Protein AF-0000000079460101 (afdb_homodimer)

Structure (mmCIF, N/CA/C/O backbone):
data_AF-0000000079460101-model_v1
#
loop_
_entity.id
_entity.type
_entity.pdbx_description
1 polymer 'Uncharacterized protein'
#
loop_
_atom_site.group_PDB
_atom_site.id
_atom_site.type_symbol
_atom_site.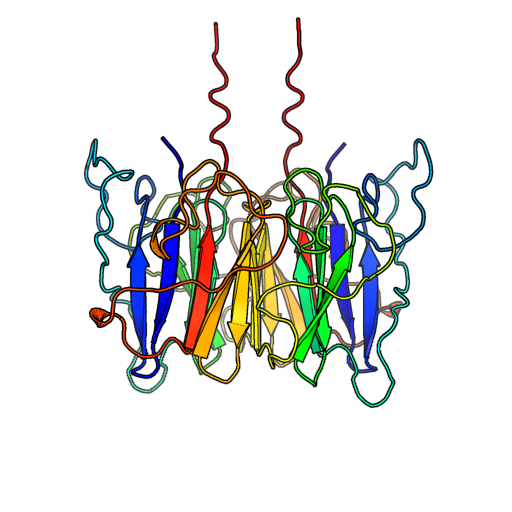label_atom_id
_atom_site.label_alt_id
_atom_site.label_comp_id
_atom_site.label_asym_id
_atom_site.label_entity_id
_atom_site.label_seq_id
_atom_site.pdbx_PDB_ins_code
_atom_site.Cartn_x
_atom_site.Cartn_y
_atom_site.Cartn_z
_atom_site.occupancy
_atom_site.B_iso_or_equiv
_atom_site.auth_seq_id
_atom_site.auth_comp_id
_atom_site.auth_asym_id
_atom_site.auth_atom_id
_atom_site.pdbx_PDB_model_num
ATOM 1 N N . ALA A 1 1 ? -8.805 -1.866 -21.109 1 44.22 1 ALA A N 1
ATOM 2 C CA . ALA A 1 1 ? -9.102 -2.84 -20.062 1 44.22 1 ALA A CA 1
ATOM 3 C C . ALA A 1 1 ? -8.359 -2.512 -18.781 1 44.22 1 ALA A C 1
ATOM 5 O O . ALA A 1 1 ? -7.234 -2 -18.828 1 44.22 1 ALA A O 1
ATOM 6 N N . GLY A 1 2 ? -9.062 -2.451 -17.594 1 56.25 2 GLY A N 1
ATOM 7 C CA . GLY A 1 2 ? -8.445 -2.113 -16.328 1 56.25 2 GLY A CA 1
ATOM 8 C C . GLY A 1 2 ? -7.375 -3.1 -15.898 1 56.25 2 GLY A C 1
ATOM 9 O O . GLY A 1 2 ? -7.332 -4.227 -16.391 1 56.25 2 GLY A O 1
ATOM 10 N N . ARG A 1 3 ? -6.277 -2.725 -15.398 1 74.25 3 ARG A N 1
ATOM 11 C CA . ARG A 1 3 ? -5.152 -3.539 -14.953 1 74.25 3 ARG A CA 1
ATOM 12 C C . ARG A 1 3 ? -5.289 -3.902 -13.477 1 74.25 3 ARG A C 1
ATOM 14 O O . ARG A 1 3 ? -4.305 -4.262 -12.828 1 74.25 3 ARG A O 1
ATOM 21 N N . ALA A 1 4 ? -6.539 -3.973 -13.07 1 79.5 4 ALA A N 1
ATOM 22 C CA . ALA A 1 4 ? -6.758 -4.18 -11.641 1 79.5 4 ALA A CA 1
ATOM 23 C C . ALA A 1 4 ? -6.52 -5.637 -11.258 1 79.5 4 ALA A C 1
ATOM 25 O O . ALA A 1 4 ? -6.906 -6.551 -11.984 1 79.5 4 ALA A O 1
ATOM 26 N N . HIS A 1 5 ? -5.828 -5.922 -10.133 1 86.38 5 HIS A N 1
ATOM 27 C CA . HIS A 1 5 ? -5.66 -7.242 -9.531 1 86.38 5 HIS A CA 1
ATOM 28 C C . HIS A 1 5 ? -5.742 -7.172 -8.008 1 86.38 5 HIS A C 1
ATOM 30 O O . HIS A 1 5 ? -5.492 -6.117 -7.418 1 86.38 5 HIS A O 1
ATOM 36 N N . THR A 1 6 ? -6.152 -8.234 -7.402 1 87.5 6 THR A N 1
ATOM 37 C CA . THR A 1 6 ? -6.355 -8.297 -5.961 1 87.5 6 THR A CA 1
ATOM 38 C C . THR A 1 6 ? -5.715 -9.547 -5.375 1 87.5 6 THR A C 1
ATOM 40 O O . THR A 1 6 ? -5.781 -10.625 -5.973 1 87.5 6 THR A O 1
ATOM 43 N N . LEU A 1 7 ? -5.094 -9.398 -4.273 1 91.19 7 LEU A N 1
ATOM 44 C CA . LEU A 1 7 ? -4.582 -10.516 -3.484 1 91.19 7 LEU A CA 1
ATOM 45 C C . LEU A 1 7 ? -5.371 -10.672 -2.191 1 91.19 7 LEU A C 1
ATOM 47 O O . LEU A 1 7 ? -5.711 -9.688 -1.538 1 91.19 7 LEU A O 1
ATOM 51 N N . ILE A 1 8 ? -5.645 -11.898 -1.849 1 90.06 8 ILE A N 1
ATOM 52 C CA . ILE A 1 8 ? -6.34 -12.219 -0.607 1 90.06 8 ILE A CA 1
ATOM 53 C C . ILE A 1 8 ? -5.574 -13.312 0.142 1 90.06 8 ILE A C 1
ATOM 55 O O . ILE A 1 8 ? -5.246 -14.352 -0.43 1 90.06 8 ILE A O 1
ATOM 59 N N . LEU A 1 9 ? -5.238 -13 1.337 1 94.06 9 LEU A N 1
ATOM 60 C CA . LEU A 1 9 ? -4.648 -13.992 2.227 1 94.06 9 LEU A CA 1
ATOM 61 C C . LEU A 1 9 ? -5.672 -14.492 3.238 1 94.06 9 LEU A C 1
ATOM 63 O O . LEU A 1 9 ? -6.332 -13.695 3.91 1 94.06 9 LEU A O 1
ATOM 67 N N . THR A 1 10 ? -5.762 -15.773 3.309 1 91.19 10 THR A N 1
ATOM 68 C CA . THR A 1 10 ? -6.742 -16.344 4.219 1 91.19 10 THR A CA 1
ATOM 69 C C . THR A 1 10 ? -6.051 -16.953 5.445 1 91.19 10 THR A C 1
ATOM 71 O O . THR A 1 10 ? -4.828 -17.094 5.465 1 91.19 10 THR A O 1
ATOM 74 N N . GLU A 1 11 ? -6.844 -17.219 6.445 1 88.81 11 GLU A N 1
ATOM 75 C CA . GLU A 1 11 ? -6.375 -17.656 7.754 1 88.81 11 GLU A CA 1
ATOM 76 C C . GLU A 1 11 ? -5.582 -18.953 7.648 1 88.81 11 GLU A C 1
ATOM 78 O O . GLU A 1 11 ? -4.668 -19.203 8.438 1 88.81 11 GLU A O 1
ATOM 83 N N . ASP A 1 12 ? -5.84 -19.828 6.668 1 85.81 12 ASP A N 1
ATOM 84 C CA . ASP A 1 12 ? -5.156 -21.109 6.508 1 85.81 12 ASP A CA 1
ATOM 85 C C . ASP A 1 12 ? -3.807 -20.922 5.812 1 85.81 12 ASP A C 1
ATOM 87 O O . ASP A 1 12 ? -3.105 -21.906 5.547 1 85.81 12 ASP A O 1
ATOM 91 N N . GLY A 1 13 ? -3.498 -19.688 5.504 1 87.06 13 GLY A N 1
ATOM 92 C CA . GLY A 1 13 ? -2.199 -19.391 4.926 1 87.06 13 GLY A CA 1
ATOM 93 C C . GLY A 1 13 ? -2.199 -19.438 3.408 1 87.06 13 GLY A C 1
ATOM 94 O O . GLY A 1 13 ? -1.14 -19.406 2.781 1 87.06 13 GLY A O 1
ATOM 95 N N . ILE A 1 14 ? -3.385 -19.5 2.859 1 90 14 ILE A N 1
ATOM 96 C CA . ILE A 1 14 ? -3.527 -19.578 1.41 1 90 14 ILE A CA 1
ATOM 97 C C . ILE A 1 14 ? -3.641 -18.172 0.822 1 90 14 ILE A C 1
ATOM 99 O O . ILE A 1 14 ? -4.34 -17.312 1.371 1 90 14 ILE A O 1
ATOM 103 N N . VAL A 1 15 ? -2.908 -17.984 -0.26 1 94.06 15 VAL A N 1
ATOM 104 C CA . VAL A 1 15 ? -3.002 -16.703 -0.977 1 94.06 15 VAL A CA 1
ATOM 105 C C . VAL A 1 15 ? -3.777 -16.906 -2.277 1 94.06 15 VAL A C 1
ATOM 107 O O . VAL A 1 15 ? -3.486 -17.828 -3.047 1 94.06 15 VAL A O 1
ATOM 110 N N . TRP A 1 16 ? -4.766 -16.031 -2.426 1 90.44 16 TRP A N 1
ATOM 111 C CA . TRP A 1 16 ? -5.586 -16.016 -3.635 1 90.44 16 TRP A CA 1
ATOM 112 C C . TRP A 1 16 ? -5.336 -14.75 -4.449 1 90.44 16 TRP A C 1
ATOM 114 O O . TRP A 1 16 ? -5.035 -13.695 -3.893 1 90.44 16 TRP A O 1
ATOM 124 N N . SER A 1 17 ? -5.449 -14.898 -5.746 1 89.88 17 SER A N 1
ATOM 125 C CA . SER A 1 17 ? -5.391 -13.734 -6.625 1 89.88 17 SER A CA 1
ATOM 126 C C . SER A 1 17 ? -6.617 -13.664 -7.531 1 89.88 17 SER A C 1
ATOM 128 O O . SER A 1 17 ? -7.195 -14.695 -7.883 1 89.88 17 SER A O 1
ATOM 130 N N . LEU A 1 18 ? -6.988 -12.43 -7.863 1 85.69 18 LEU A N 1
ATOM 131 C CA . LEU A 1 18 ? -8.062 -12.133 -8.805 1 85.69 18 LEU A CA 1
ATOM 132 C C . LEU A 1 18 ? -7.703 -10.945 -9.688 1 85.69 18 LEU A C 1
ATOM 134 O O . LEU A 1 18 ? -6.984 -10.039 -9.25 1 85.69 18 LEU A O 1
ATOM 138 N N . GLY A 1 19 ? -8.305 -11.047 -10.891 1 84.06 19 GLY A N 1
ATOM 13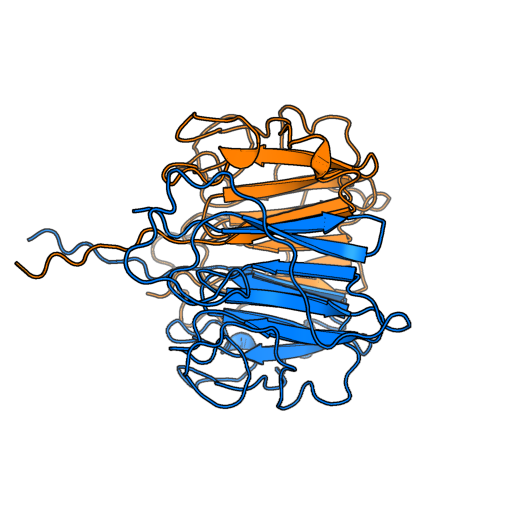9 C CA . GLY A 1 19 ? -8.18 -9.867 -11.734 1 84.06 19 GLY A CA 1
ATOM 140 C C . GLY A 1 19 ? -7.191 -10.047 -12.867 1 84.06 19 GLY A C 1
ATOM 141 O O . GLY A 1 19 ? -7.02 -11.156 -13.383 1 84.06 19 GLY A O 1
ATOM 142 N N . ASN A 1 20 ? -6.633 -8.898 -13.32 1 85.5 20 ASN A N 1
ATOM 143 C CA . ASN A 1 20 ? -5.758 -8.836 -14.484 1 85.5 20 ASN A CA 1
ATOM 144 C C . ASN A 1 20 ? -4.434 -9.547 -14.234 1 85.5 20 ASN A C 1
ATOM 146 O O . ASN A 1 20 ? -3.842 -9.406 -13.156 1 85.5 20 ASN A O 1
ATOM 150 N N . ASN A 1 21 ? -3.959 -10.305 -15.227 1 89.38 21 ASN A N 1
ATOM 151 C CA . ASN A 1 21 ? -2.697 -11.031 -15.125 1 89.38 21 ASN A CA 1
ATOM 152 C C . ASN A 1 21 ? -1.818 -10.797 -16.359 1 89.38 21 ASN A C 1
ATOM 154 O O . ASN A 1 21 ? -1.04 -11.672 -16.734 1 89.38 21 ASN A O 1
ATOM 158 N N . GLY A 1 22 ? -1.992 -9.68 -16.953 1 87.38 22 GLY A N 1
ATOM 159 C CA . GLY A 1 22 ? -1.289 -9.352 -18.172 1 87.38 22 GLY A CA 1
ATOM 160 C C . GLY A 1 22 ? 0.218 -9.305 -18.016 1 87.38 22 GLY A C 1
ATOM 161 O O . GLY A 1 22 ? 0.96 -9.43 -18.984 1 87.38 22 GLY A O 1
ATOM 162 N N . TYR A 1 23 ? 0.728 -9.188 -16.812 1 90.88 23 TYR A N 1
ATOM 163 C CA . TYR A 1 23 ? 2.16 -9.086 -16.562 1 90.88 23 TYR A CA 1
ATOM 164 C C . TYR A 1 23 ? 2.607 -10.141 -15.547 1 90.88 23 TYR A C 1
ATOM 166 O O . TYR A 1 23 ? 3.748 -10.117 -15.086 1 90.88 23 TYR A O 1
ATOM 174 N N . GLY A 1 24 ? 1.654 -11.008 -15.172 1 92.31 24 GLY A N 1
ATOM 175 C CA . GLY A 1 24 ? 1.991 -12.062 -14.227 1 92.31 24 GLY A CA 1
ATOM 176 C C . GLY A 1 24 ? 1.753 -11.656 -12.781 1 92.31 24 GLY A C 1
ATOM 177 O O . GLY A 1 24 ? 2.221 -12.328 -11.859 1 92.31 24 GLY A O 1
ATOM 178 N N . GLN A 1 25 ? 1.057 -10.594 -12.625 1 91.19 25 GLN A N 1
ATOM 179 C CA . GLN A 1 25 ? 0.866 -10.047 -11.289 1 91.19 25 GLN A CA 1
ATOM 180 C C . GLN A 1 25 ? -0.055 -10.93 -10.453 1 91.19 25 GLN A C 1
ATOM 182 O O . GLN A 1 25 ? -0.124 -10.789 -9.227 1 91.19 25 GLN A O 1
ATOM 187 N N . CYS A 1 26 ? -0.725 -11.867 -11.023 1 90.19 26 CYS A N 1
ATOM 188 C CA . CYS A 1 26 ? -1.519 -12.836 -10.273 1 90.19 26 CYS A CA 1
ATOM 189 C C . CYS A 1 26 ? -0.744 -14.133 -10.062 1 90.19 26 CYS A C 1
ATOM 191 O O . CYS A 1 26 ? -1.305 -15.125 -9.602 1 90.19 26 CYS A O 1
ATOM 193 N N . CYS A 1 27 ? 0.47 -14.141 -10.414 1 93.69 27 CYS A N 1
ATOM 194 C CA . CYS A 1 27 ? 1.391 -15.242 -10.156 1 93.69 27 CYS A CA 1
ATOM 195 C C . CYS A 1 27 ? 0.91 -16.516 -10.836 1 93.69 27 CYS A C 1
ATOM 197 O O . CYS A 1 27 ? 0.882 -17.578 -10.211 1 93.69 27 CYS A O 1
ATOM 199 N N . ARG A 1 28 ? 0.476 -16.422 -11.992 1 90.38 28 ARG A N 1
ATOM 200 C CA . ARG A 1 28 ? 0.133 -17.531 -12.883 1 90.38 28 ARG A CA 1
ATOM 201 C C . ARG A 1 28 ? 0.58 -17.25 -14.312 1 90.38 28 ARG A C 1
ATOM 203 O O . ARG A 1 28 ? 0.878 -16.109 -14.656 1 90.38 28 ARG A O 1
ATOM 210 N N . PRO A 1 29 ? 0.737 -18.297 -15.07 1 90.5 29 PRO A N 1
ATOM 211 C CA . PRO A 1 29 ? 1.181 -18.062 -16.453 1 90.5 29 PRO A CA 1
ATOM 212 C C . PRO A 1 29 ? 0.295 -17.062 -17.188 1 90.5 29 PRO A C 1
ATOM 214 O O . PRO A 1 29 ? -0.924 -17.047 -17 1 90.5 29 PRO A O 1
ATOM 217 N N . ILE A 1 30 ? 0.956 -16.297 -17.875 1 88.12 30 ILE A N 1
ATOM 218 C CA . ILE A 1 30 ? 0.253 -15.289 -18.688 1 88.12 30 ILE A CA 1
ATOM 219 C C . ILE A 1 30 ? -0.41 -15.961 -19.875 1 88.12 30 ILE A C 1
ATOM 221 O O . ILE A 1 30 ? 0.241 -16.703 -20.625 1 88.12 30 ILE A O 1
ATOM 225 N N . ILE A 1 31 ? -1.667 -15.82 -19.969 1 85.12 31 ILE A N 1
ATOM 226 C CA . ILE A 1 31 ? -2.41 -16.312 -21.109 1 85.12 31 ILE A CA 1
ATOM 227 C C . ILE A 1 31 ? -2.662 -15.18 -22.094 1 85.12 31 ILE A C 1
ATOM 229 O O . ILE A 1 31 ? -3.271 -14.164 -21.75 1 85.12 31 ILE A O 1
ATOM 233 N N . LYS A 1 32 ? -2.201 -15.32 -23.25 1 83.25 32 LYS A N 1
ATOM 234 C CA . LYS A 1 32 ? -2.334 -14.305 -24.297 1 83.25 32 LYS A CA 1
ATOM 235 C C . LYS A 1 32 ? -3.803 -13.984 -24.562 1 83.25 32 LYS A C 1
ATOM 237 O O . LYS A 1 32 ? -4.633 -14.891 -24.656 1 83.25 32 LYS A O 1
ATOM 242 N N . ASP A 1 33 ? -4.238 -12.703 -24.484 1 79.81 33 ASP A N 1
ATOM 243 C CA . ASP A 1 33 ? -5.555 -12.18 -24.828 1 79.81 33 ASP A CA 1
ATOM 244 C C . ASP A 1 33 ? -6.609 -12.617 -23.812 1 79.81 33 ASP A C 1
ATOM 246 O O . ASP A 1 33 ? -7.777 -12.789 -24.156 1 79.81 33 ASP A O 1
ATOM 250 N N . GLU A 1 34 ? -6.121 -13.016 -22.688 1 78.81 34 GLU A N 1
ATOM 251 C CA . GLU A 1 34 ? -7.074 -13.344 -21.641 1 78.81 34 GLU A CA 1
ATOM 252 C C . GLU A 1 34 ? -7.992 -12.156 -21.344 1 78.81 34 GLU A C 1
ATOM 254 O O . GLU A 1 34 ? -7.539 -11.008 -21.297 1 78.81 34 GLU A O 1
ATOM 259 N N . ASP A 1 35 ? -9.328 -12.352 -21.328 1 73 35 ASP A N 1
ATOM 260 C CA . ASP A 1 35 ? -10.281 -11.328 -20.906 1 73 35 ASP A CA 1
ATOM 261 C C . ASP A 1 35 ? -10.359 -11.242 -19.391 1 73 35 ASP A C 1
ATOM 263 O O . ASP A 1 35 ? -10.914 -12.133 -18.734 1 73 35 ASP A O 1
ATOM 267 N N . TYR A 1 36 ? -9.812 -10.234 -18.812 1 66.06 36 TYR A N 1
ATOM 268 C CA . TYR A 1 36 ? -9.719 -10.117 -17.359 1 66.06 36 TYR A CA 1
ATOM 269 C C . TYR A 1 36 ? -10.969 -9.469 -16.781 1 66.06 36 TYR A C 1
ATOM 271 O O . TYR A 1 36 ? -11.203 -9.516 -15.57 1 66.06 36 TYR A O 1
ATOM 279 N N . LEU A 1 37 ? -11.656 -8.641 -17.5 1 59.25 37 LEU A N 1
ATOM 280 C CA . LEU A 1 37 ? -12.852 -7.98 -17 1 59.25 37 LEU A CA 1
ATOM 281 C C . LEU A 1 37 ? -13.852 -9 -16.469 1 59.25 37 LEU A C 1
ATOM 283 O O . LEU A 1 37 ? -14.57 -8.742 -15.508 1 59.25 37 LEU A O 1
ATOM 287 N N . LYS A 1 38 ? -13.938 -10.109 -17.203 1 53.03 38 LYS A N 1
ATOM 288 C CA . LYS A 1 38 ? -15 -11.07 -16.906 1 53.03 38 LYS A CA 1
ATOM 289 C C . LYS A 1 38 ? -14.508 -12.133 -15.93 1 53.03 38 LYS A C 1
ATOM 291 O O . LYS A 1 38 ? -15.258 -13.039 -15.555 1 53.03 38 LYS A O 1
ATOM 296 N N . SER A 1 39 ? -13.203 -11.93 -15.5 1 52.84 39 SER A N 1
ATOM 297 C CA . SER A 1 39 ? -12.734 -13.117 -14.797 1 52.84 39 SER A CA 1
ATOM 298 C C . SER A 1 39 ? -12.812 -12.938 -13.289 1 52.84 39 SER A C 1
ATOM 300 O O . SER A 1 39 ? -12.062 -12.133 -12.719 1 52.84 39 SER A O 1
ATOM 302 N N . SER A 1 40 ? -13.953 -13.031 -12.758 1 62.16 40 SER A N 1
ATOM 303 C CA . SER A 1 40 ? -14.141 -13.195 -11.32 1 62.16 40 SER A CA 1
ATOM 304 C C . SER A 1 40 ? -13.484 -14.477 -10.82 1 62.16 40 SER A C 1
ATOM 306 O O . SER A 1 40 ? -13.773 -14.938 -9.711 1 62.16 40 SER A O 1
ATOM 308 N N . THR A 1 41 ? -12.633 -14.945 -11.711 1 76.25 41 THR A N 1
ATOM 309 C CA . THR A 1 41 ? -12.008 -16.203 -11.32 1 76.25 41 THR A CA 1
ATOM 310 C C . THR A 1 41 ? -10.922 -15.969 -10.266 1 76.25 41 THR A C 1
ATOM 312 O O . THR A 1 41 ? -10.109 -15.055 -10.406 1 76.25 41 THR A O 1
ATOM 315 N N . ILE A 1 42 ? -11.023 -16.688 -9.273 1 83.19 42 ILE A N 1
ATOM 316 C CA . ILE A 1 42 ? -10.055 -16.656 -8.188 1 83.19 42 ILE A CA 1
ATOM 317 C C . ILE A 1 42 ? -9.023 -17.766 -8.375 1 83.19 42 ILE A C 1
ATOM 319 O O . ILE A 1 42 ? -9.367 -18.891 -8.75 1 83.19 42 ILE A O 1
ATOM 323 N N . HIS A 1 43 ? -7.777 -17.453 -8.203 1 88.06 43 HIS A N 1
ATOM 324 C CA . HIS A 1 43 ? -6.691 -18.406 -8.398 1 88.06 43 HIS A CA 1
ATOM 325 C C . HIS A 1 43 ? -5.875 -18.578 -7.117 1 88.06 43 HIS A C 1
ATOM 327 O O . HIS A 1 43 ? -5.605 -17.594 -6.414 1 88.06 43 HIS A O 1
ATOM 333 N N . LEU A 1 44 ? -5.555 -19.797 -6.875 1 90.25 44 LEU A N 1
ATOM 334 C CA . LEU A 1 44 ? -4.625 -20.094 -5.789 1 90.25 44 LEU A CA 1
ATOM 335 C C . LEU A 1 44 ? -3.189 -19.797 -6.203 1 90.25 44 LEU A C 1
ATOM 337 O O . LEU A 1 44 ? -2.771 -20.141 -7.312 1 90.25 44 LEU A O 1
ATOM 341 N N . ILE A 1 45 ? -2.521 -19.125 -5.34 1 93.44 45 ILE A N 1
ATOM 342 C CA . ILE A 1 45 ? -1.116 -18.844 -5.613 1 93.44 45 ILE A CA 1
ATOM 343 C C . ILE A 1 45 ? -0.238 -19.844 -4.863 1 93.44 45 ILE A C 1
ATOM 345 O O . ILE A 1 45 ? -0.347 -19.984 -3.643 1 93.44 45 ILE A O 1
ATOM 349 N N . HIS A 1 46 ? 0.574 -20.453 -5.637 1 91.25 46 HIS A N 1
ATOM 350 C CA . HIS A 1 46 ? 1.617 -21.297 -5.07 1 91.25 46 HIS A CA 1
ATOM 351 C C . HIS A 1 46 ? 2.977 -20.609 -5.117 1 91.25 46 HIS A C 1
ATOM 353 O O . HIS A 1 46 ? 3.34 -20.016 -6.137 1 91.25 46 HIS A O 1
ATOM 359 N N . GLY A 1 47 ? 3.611 -20.547 -3.992 1 91.12 47 GLY A N 1
ATOM 360 C CA . GLY A 1 47 ? 4.949 -19.984 -3.955 1 91.12 47 GLY A CA 1
ATOM 361 C C . GLY A 1 47 ? 5.953 -20.859 -3.232 1 91.12 47 GLY A C 1
ATOM 362 O O . GLY A 1 47 ? 5.605 -21.938 -2.748 1 91.12 47 GLY A O 1
ATOM 363 N N . PRO A 1 48 ? 7.203 -20.406 -3.32 1 92.44 48 PRO A N 1
ATOM 364 C CA . PRO A 1 48 ? 8.281 -21.219 -2.756 1 92.44 48 PRO A CA 1
ATOM 365 C C . PRO A 1 48 ? 8.391 -21.094 -1.239 1 92.44 48 PRO A C 1
ATOM 367 O O . PRO A 1 48 ? 9.477 -21.266 -0.679 1 92.44 48 PRO A O 1
ATOM 370 N N . TRP A 1 49 ? 7.367 -20.672 -0.539 1 89.75 49 TRP A N 1
ATOM 371 C CA . TRP A 1 49 ? 7.422 -20.547 0.915 1 89.75 49 TRP A CA 1
ATOM 372 C C . TRP A 1 49 ? 7.012 -21.859 1.587 1 89.75 49 TRP A C 1
ATOM 374 O O . TRP A 1 49 ? 6.191 -22.609 1.053 1 89.75 49 TRP A O 1
ATOM 384 N N . ASP A 1 50 ? 7.641 -22.062 2.723 1 87.75 50 ASP A N 1
ATOM 385 C CA . ASP A 1 50 ? 7.484 -23.312 3.463 1 87.75 50 ASP A CA 1
ATOM 386 C C . ASP A 1 50 ? 6.34 -23.203 4.473 1 87.75 50 ASP A C 1
ATOM 388 O O . ASP A 1 50 ? 5.93 -22.109 4.848 1 87.75 50 ASP A O 1
ATOM 392 N N . SER A 1 51 ? 5.898 -24.391 4.871 1 90.25 51 SER A N 1
ATOM 393 C CA . SER A 1 51 ? 4.836 -24.469 5.867 1 90.25 51 SER A CA 1
ATOM 394 C C . SER A 1 51 ? 5.277 -23.828 7.184 1 90.25 51 SER A C 1
ATOM 396 O O . SER A 1 51 ? 4.445 -23.312 7.938 1 90.25 51 SER A O 1
ATOM 398 N N . ASP A 1 52 ? 6.562 -23.844 7.438 1 93.38 52 ASP A N 1
ATOM 399 C CA . ASP A 1 52 ? 7.062 -23.266 8.68 1 93.38 52 ASP A CA 1
ATOM 400 C C . ASP A 1 52 ? 7.348 -21.766 8.523 1 93.38 52 ASP A C 1
ATOM 402 O O . ASP A 1 52 ? 7.668 -21.078 9.492 1 93.38 52 ASP A O 1
ATOM 406 N N . ASP A 1 53 ? 7.289 -21.297 7.309 1 95 53 ASP A N 1
ATOM 407 C CA . ASP A 1 53 ? 7.461 -19.875 7.004 1 95 53 ASP A CA 1
ATOM 408 C C . ASP A 1 53 ? 6.371 -19.391 6.059 1 95 53 ASP A C 1
ATOM 410 O O . ASP A 1 53 ? 6.656 -18.953 4.941 1 95 53 ASP A O 1
ATOM 414 N N . PRO A 1 54 ? 5.09 -19.438 6.566 1 95.56 54 PRO A N 1
ATOM 415 C CA . PRO A 1 54 ? 3.961 -19.047 5.719 1 95.56 54 PRO A CA 1
ATOM 416 C C . PRO A 1 54 ? 3.934 -17.562 5.406 1 95.56 54 PRO A C 1
ATOM 418 O O . PRO A 1 54 ? 4.598 -16.766 6.086 1 95.56 54 PRO A O 1
ATOM 421 N N . ILE A 1 55 ? 3.207 -17.219 4.395 1 96.62 55 ILE A N 1
ATOM 422 C CA . ILE A 1 55 ? 2.959 -15.82 4.074 1 96.62 55 ILE A CA 1
ATOM 423 C C . ILE A 1 55 ? 2.029 -15.211 5.121 1 96.62 55 ILE A C 1
ATOM 425 O O . ILE A 1 55 ? 1.038 -15.828 5.516 1 96.62 55 ILE A O 1
ATOM 429 N N . THR A 1 56 ? 2.393 -13.969 5.559 1 95.5 56 THR A N 1
ATOM 430 C CA . THR A 1 56 ? 1.6 -13.328 6.602 1 95.5 56 THR A CA 1
ATOM 431 C C . THR A 1 56 ? 1.037 -12 6.105 1 95.5 56 THR A C 1
ATOM 433 O O . THR A 1 56 ? 0.105 -11.453 6.699 1 95.5 56 THR A O 1
ATOM 436 N N . ASN A 1 57 ? 1.61 -11.477 5.043 1 95.44 57 ASN A N 1
ATOM 437 C CA . ASN A 1 57 ? 1.174 -10.203 4.48 1 95.44 57 ASN A CA 1
ATOM 438 C C . ASN A 1 57 ? 1.292 -10.188 2.961 1 95.44 57 ASN A C 1
ATOM 440 O O . ASN A 1 57 ? 2.211 -10.789 2.4 1 95.44 57 ASN A O 1
ATOM 444 N N . VAL A 1 58 ? 0.339 -9.531 2.34 1 95.62 58 VAL A N 1
ATOM 445 C CA . VAL A 1 58 ? 0.383 -9.344 0.894 1 95.62 58 VAL A CA 1
ATOM 446 C C . VAL A 1 58 ? 0.277 -7.859 0.561 1 95.62 58 VAL A C 1
ATOM 448 O O . VAL A 1 58 ? -0.399 -7.105 1.266 1 95.62 58 VAL A O 1
ATOM 451 N N . THR A 1 59 ? 0.91 -7.426 -0.462 1 93.88 59 THR A N 1
ATOM 452 C CA . THR A 1 59 ? 0.91 -6.051 -0.955 1 93.88 59 THR A CA 1
ATOM 453 C C . THR A 1 59 ? 0.875 -6.023 -2.48 1 93.88 59 THR A C 1
ATOM 455 O O . THR A 1 59 ? 1.472 -6.883 -3.135 1 93.88 59 THR A O 1
ATOM 458 N N . CYS A 1 60 ? 0.174 -5.035 -2.982 1 91.25 60 CYS A N 1
ATOM 459 C CA . CYS A 1 60 ? 0.129 -4.879 -4.43 1 91.25 60 CYS A CA 1
ATOM 460 C C . CYS A 1 60 ? 0.739 -3.551 -4.859 1 91.25 60 CYS A C 1
ATOM 462 O O . CYS A 1 60 ? 0.543 -2.531 -4.191 1 91.25 60 CYS A O 1
ATOM 464 N N . GLY A 1 61 ? 1.523 -3.578 -5.875 1 89.19 61 GLY A N 1
ATOM 465 C CA . GLY A 1 61 ? 1.838 -2.391 -6.648 1 89.19 61 GLY A CA 1
ATOM 466 C C . GLY A 1 61 ? 0.89 -2.168 -7.812 1 89.19 61 GLY A C 1
ATOM 467 O O . GLY A 1 61 ? -0.259 -2.615 -7.777 1 89.19 61 GLY A O 1
ATOM 468 N N . GLN A 1 62 ? 1.396 -1.456 -8.797 1 84.94 62 GLN A N 1
ATOM 469 C CA . GLN A 1 62 ? 0.545 -1.238 -9.961 1 84.94 62 GLN A CA 1
ATOM 470 C C . GLN A 1 62 ? 0.306 -2.541 -10.719 1 84.94 62 GLN A C 1
ATOM 472 O O . GLN A 1 62 ? -0.84 -2.906 -10.992 1 84.94 62 GLN A O 1
ATOM 477 N N . ASP A 1 63 ? 1.315 -3.248 -11.062 1 90.19 63 ASP A N 1
ATOM 478 C CA . ASP A 1 63 ? 1.245 -4.504 -11.805 1 90.19 63 ASP A CA 1
ATOM 479 C C . ASP A 1 63 ? 2.137 -5.57 -11.172 1 90.19 63 ASP A C 1
ATOM 481 O O . ASP A 1 63 ? 2.695 -6.414 -11.875 1 90.19 63 ASP A O 1
ATOM 485 N N . THR A 1 64 ? 2.324 -5.375 -9.914 1 93.56 64 THR A N 1
ATOM 486 C CA . THR A 1 64 ? 3.227 -6.258 -9.18 1 93.56 64 THR A CA 1
ATOM 487 C C . THR A 1 64 ? 2.592 -6.715 -7.871 1 93.56 64 THR A C 1
ATOM 489 O O . THR A 1 64 ? 1.79 -5.992 -7.277 1 93.56 64 THR A O 1
ATOM 492 N N . SER A 1 65 ? 2.932 -7.863 -7.461 1 95.81 65 SER A N 1
ATOM 493 C CA . SER A 1 65 ? 2.457 -8.445 -6.211 1 95.81 65 SER A CA 1
ATOM 494 C C . SER A 1 65 ? 3.623 -8.812 -5.297 1 95.81 65 SER A C 1
ATOM 496 O O . SER A 1 65 ? 4.652 -9.297 -5.766 1 95.81 65 SER A O 1
ATOM 498 N N . PHE A 1 66 ? 3.438 -8.57 -3.99 1 96.94 66 PHE A N 1
ATOM 499 C CA . PHE A 1 66 ? 4.461 -8.859 -2.992 1 96.94 66 PHE A CA 1
ATOM 500 C C . PHE A 1 66 ? 3.9 -9.734 -1.88 1 96.94 66 PHE A C 1
ATOM 502 O O . PHE A 1 66 ? 2.75 -9.57 -1.471 1 96.94 66 PHE A O 1
ATOM 509 N N . PHE A 1 67 ? 4.715 -10.602 -1.415 1 97.31 67 PHE A N 1
ATOM 510 C CA . PHE A 1 67 ? 4.383 -11.562 -0.365 1 97.31 67 PHE A CA 1
ATOM 511 C C . PHE A 1 67 ? 5.43 -11.531 0.744 1 97.31 67 PHE A C 1
ATOM 513 O O . PHE A 1 67 ? 6.621 -11.711 0.486 1 97.31 67 PHE A O 1
ATOM 520 N N . LEU A 1 68 ? 4.996 -11.281 1.918 1 97.5 68 LEU A N 1
ATOM 521 C CA . LEU A 1 68 ? 5.863 -11.227 3.09 1 97.5 68 LEU A CA 1
ATOM 522 C C . LEU A 1 68 ? 5.629 -12.438 3.99 1 97.5 68 LEU A C 1
ATOM 524 O O . LEU A 1 68 ? 4.5 -12.688 4.418 1 97.5 68 LEU A O 1
ATOM 528 N N . SER A 1 69 ? 6.715 -13.172 4.266 1 96.94 69 SER A N 1
ATOM 529 C CA . SER A 1 69 ? 6.59 -14.383 5.062 1 96.94 69 SER A CA 1
ATOM 530 C C . SER A 1 69 ? 6.77 -14.094 6.551 1 96.94 69 SER A C 1
ATOM 532 O O . SER A 1 69 ? 7.195 -13 6.922 1 96.94 69 SER A O 1
ATOM 534 N N . LYS A 1 70 ? 6.445 -15.031 7.344 1 96.25 70 LYS A N 1
ATOM 535 C CA . LYS A 1 70 ? 6.566 -14.945 8.797 1 96.25 70 LYS A CA 1
ATOM 536 C C . LYS A 1 70 ? 8.008 -14.68 9.219 1 96.25 70 LYS A C 1
ATOM 538 O O . LYS A 1 70 ? 8.25 -13.938 10.172 1 96.25 70 LYS A O 1
ATOM 543 N N . LYS A 1 71 ? 8.992 -15.219 8.516 1 96.62 71 LYS A N 1
ATOM 544 C CA . LYS A 1 71 ? 10.406 -15.055 8.852 1 96.62 71 LYS A CA 1
ATOM 545 C C . LYS A 1 71 ? 10.984 -13.797 8.203 1 96.62 71 LYS A C 1
ATOM 547 O O . LYS A 1 71 ? 12.195 -13.57 8.25 1 96.62 71 LYS A O 1
ATOM 552 N N . GLY A 1 72 ? 10.164 -13.062 7.508 1 97.06 72 GLY A N 1
ATOM 553 C CA . GLY A 1 72 ? 10.57 -11.758 7.004 1 97.06 72 GLY A CA 1
ATOM 554 C C . GLY A 1 72 ? 11.133 -11.812 5.598 1 97.06 72 GLY A C 1
ATOM 555 O O . GLY A 1 72 ? 11.805 -10.875 5.156 1 97.06 72 GLY A O 1
ATOM 556 N N . ARG A 1 73 ? 10.961 -12.93 4.922 1 96.94 73 ARG A N 1
ATOM 557 C CA . ARG A 1 73 ? 11.352 -13.008 3.518 1 96.94 73 ARG A CA 1
ATOM 558 C C . ARG A 1 73 ? 10.305 -12.359 2.619 1 96.94 73 ARG A C 1
ATOM 560 O O . ARG A 1 73 ? 9.109 -12.422 2.908 1 96.94 73 ARG A O 1
ATOM 567 N N . VAL A 1 74 ? 10.758 -11.758 1.556 1 97.81 74 VAL A N 1
ATOM 568 C CA . VAL A 1 74 ? 9.859 -11.086 0.628 1 97.81 74 VAL A CA 1
ATOM 569 C C . VAL A 1 74 ? 9.953 -11.734 -0.751 1 97.81 74 VAL A C 1
ATOM 571 O O . VAL A 1 74 ? 11.047 -11.961 -1.261 1 97.81 74 VAL A O 1
ATOM 574 N N . PHE A 1 75 ? 8.805 -12.062 -1.307 1 97.94 75 PHE A N 1
ATOM 575 C CA . PHE A 1 75 ? 8.68 -12.594 -2.658 1 97.94 75 PHE A CA 1
ATOM 576 C C . PHE A 1 75 ? 7.883 -11.648 -3.545 1 97.94 75 PHE A C 1
ATOM 578 O O . PHE A 1 75 ? 7.023 -10.914 -3.059 1 97.94 75 PHE A O 1
ATOM 585 N N . SER A 1 76 ? 8.164 -11.703 -4.801 1 97.69 76 SER A N 1
ATOM 586 C CA . SER A 1 76 ? 7.41 -10.844 -5.711 1 97.69 76 SER A CA 1
ATOM 587 C C . SER A 1 76 ? 7.152 -11.547 -7.043 1 97.69 76 SER A C 1
ATOM 589 O O . SER A 1 76 ? 7.828 -12.523 -7.375 1 97.69 76 SER A O 1
ATOM 591 N N . CYS A 1 77 ? 6.164 -11.109 -7.773 1 96.88 77 CYS A N 1
ATOM 592 C CA . CYS A 1 77 ? 5.883 -11.461 -9.164 1 96.88 77 CYS A CA 1
ATOM 593 C C . CYS A 1 77 ? 5.184 -10.312 -9.883 1 96.88 77 CYS A C 1
ATOM 595 O O . CYS A 1 77 ? 4.812 -9.312 -9.258 1 96.88 77 CYS A O 1
ATOM 597 N N . GLY A 1 78 ? 5.105 -10.477 -11.188 1 95.75 78 GLY A N 1
ATOM 598 C CA . GLY A 1 78 ? 4.445 -9.461 -11.992 1 95.75 78 GLY A CA 1
ATOM 599 C C . GLY A 1 78 ? 5.406 -8.695 -12.891 1 95.75 78 GLY A C 1
ATOM 600 O O . GLY A 1 78 ? 6.391 -9.258 -13.375 1 95.75 78 GLY A O 1
ATOM 601 N N . TRP A 1 79 ? 4.992 -7.406 -13.18 1 93.94 79 TRP A N 1
ATOM 602 C CA . TRP A 1 79 ? 5.766 -6.543 -14.07 1 93.94 79 TRP A CA 1
ATOM 603 C C . TRP A 1 79 ? 7.055 -6.086 -13.398 1 93.94 79 TRP A C 1
ATOM 605 O O . TRP A 1 79 ? 7.051 -5.695 -12.227 1 93.94 79 TRP A O 1
ATOM 615 N N . GLY A 1 80 ? 8.148 -6.176 -14.062 1 92.94 80 GLY A N 1
ATOM 616 C CA . GLY A 1 80 ? 9.438 -5.797 -13.492 1 92.94 80 GLY A CA 1
ATOM 617 C C . GLY A 1 80 ? 10.133 -4.703 -14.266 1 92.94 80 GLY A C 1
ATOM 618 O O . GLY A 1 80 ? 11.328 -4.469 -14.078 1 92.94 80 GLY A O 1
ATOM 619 N N . GLY A 1 81 ? 9.445 -4.027 -15.156 1 91.44 81 GLY A N 1
ATOM 620 C CA . GLY A 1 81 ? 10.039 -3.125 -16.141 1 91.44 81 GLY A CA 1
ATOM 621 C C . GLY A 1 81 ? 10.828 -1.993 -15.5 1 91.44 81 GLY A C 1
ATOM 622 O O . GLY A 1 81 ? 11.797 -1.505 -16.078 1 91.44 81 GLY A O 1
ATOM 623 N N . ASP A 1 82 ? 10.523 -1.638 -14.32 1 90.38 82 ASP A N 1
ATOM 624 C CA . ASP A 1 82 ? 11.188 -0.534 -13.641 1 90.38 82 ASP A CA 1
ATOM 625 C C . ASP A 1 82 ? 12 -1.036 -12.445 1 90.38 82 ASP A C 1
ATOM 627 O O . ASP A 1 82 ? 12.422 -0.245 -11.602 1 90.38 82 ASP A O 1
ATOM 631 N N . GLY A 1 83 ? 12.094 -2.354 -12.352 1 93.44 83 GLY A N 1
ATOM 632 C CA . GLY A 1 83 ? 12.875 -2.932 -11.273 1 93.44 83 GLY A CA 1
ATOM 633 C C . GLY A 1 83 ? 12.062 -3.189 -10.016 1 93.44 83 GLY A C 1
ATOM 634 O O . GLY A 1 83 ? 12.609 -3.619 -9 1 93.44 83 GLY A O 1
ATOM 635 N N . GLN A 1 84 ? 10.812 -3.016 -10.133 1 92.44 84 GLN A N 1
ATOM 636 C CA . GLN A 1 84 ? 9.969 -3.021 -8.938 1 92.44 84 GLN A CA 1
ATOM 637 C C . GLN A 1 84 ? 9.859 -4.426 -8.359 1 92.44 84 GLN A C 1
ATOM 639 O O . GLN A 1 84 ? 9.484 -4.59 -7.191 1 92.44 84 GLN A O 1
ATOM 644 N N . THR A 1 85 ? 10.188 -5.449 -9.141 1 95.94 85 THR A N 1
ATOM 645 C CA . THR A 1 85 ? 10.117 -6.785 -8.562 1 95.94 85 THR A CA 1
ATOM 646 C C . THR A 1 85 ? 11.297 -7.027 -7.621 1 95.94 85 THR A C 1
ATOM 648 O O . THR A 1 85 ? 11.273 -7.961 -6.816 1 95.94 85 THR A O 1
ATOM 651 N N . GLY A 1 86 ? 12.391 -6.316 -7.758 1 96.75 86 GLY A N 1
ATOM 652 C CA . GLY A 1 86 ? 13.531 -6.422 -6.863 1 96.75 86 GLY A CA 1
ATOM 653 C C . GLY A 1 86 ? 14.375 -7.66 -7.105 1 96.75 86 GLY A C 1
ATOM 654 O O . GLY A 1 86 ? 15.07 -8.133 -6.207 1 96.75 86 GLY A O 1
ATOM 655 N N . LEU A 1 87 ? 14.305 -8.219 -8.273 1 97.06 87 LEU A N 1
ATOM 656 C CA . LEU A 1 87 ? 14.922 -9.516 -8.531 1 97.06 87 LEU A CA 1
ATOM 657 C C . LEU A 1 87 ? 16.25 -9.352 -9.25 1 97.06 87 LEU A C 1
ATOM 659 O O . LEU A 1 87 ? 16.875 -10.336 -9.664 1 97.06 87 LEU A O 1
ATOM 663 N N . GLY A 1 88 ? 16.688 -8.117 -9.438 1 95.44 88 GLY A N 1
ATOM 664 C CA . GLY A 1 88 ? 17.984 -7.863 -10.039 1 95.44 88 GLY A CA 1
ATOM 665 C C . GLY A 1 88 ? 17.938 -7.812 -11.555 1 95.44 88 GLY A C 1
ATOM 666 O O . GLY A 1 88 ? 18.984 -7.816 -12.211 1 95.44 88 GLY A O 1
ATOM 667 N N . HIS A 1 89 ? 16.75 -7.914 -12.047 1 94.25 89 HIS A N 1
ATOM 668 C CA . HIS A 1 89 ? 16.516 -7.762 -13.477 1 94.25 89 HIS A CA 1
ATOM 669 C C . HIS A 1 89 ? 15.219 -7.004 -13.742 1 94.25 89 HIS A C 1
ATOM 671 O O . HIS A 1 89 ? 14.5 -6.648 -12.805 1 94.25 89 HIS A O 1
ATOM 677 N N . CYS A 1 90 ? 14.867 -6.676 -14.984 1 93.56 90 CYS A N 1
ATOM 678 C CA . CYS A 1 90 ? 13.703 -5.863 -15.32 1 93.56 90 CYS A CA 1
ATOM 679 C C . CYS A 1 90 ? 12.68 -6.672 -16.109 1 93.56 90 CYS A C 1
ATOM 681 O O . CYS A 1 90 ? 11.836 -6.109 -16.812 1 93.56 90 CYS A O 1
ATOM 683 N N . ASN A 1 91 ? 12.734 -8.008 -15.984 1 94.06 91 ASN A N 1
ATOM 684 C CA . ASN A 1 91 ? 11.766 -8.875 -16.656 1 94.06 91 ASN A CA 1
ATOM 685 C C . ASN A 1 91 ? 10.508 -9.07 -15.805 1 94.06 91 ASN A C 1
ATOM 687 O O . ASN A 1 91 ? 10.555 -8.93 -14.578 1 94.06 91 ASN A O 1
ATOM 691 N N . SER A 1 92 ? 9.438 -9.367 -16.453 1 94.19 92 SER A N 1
ATOM 692 C CA . SER A 1 92 ? 8.258 -9.82 -15.734 1 94.19 92 SER A CA 1
ATOM 693 C C . SER A 1 92 ? 8.398 -11.273 -15.305 1 94.19 92 SER A C 1
ATOM 695 O O . SER A 1 92 ? 9 -12.078 -16.016 1 94.19 92 SER A O 1
ATOM 697 N N . VAL A 1 93 ? 7.871 -11.547 -14.203 1 95.19 93 VAL A N 1
ATOM 698 C CA . VAL A 1 93 ? 7.887 -12.906 -13.68 1 95.19 93 VAL A CA 1
ATOM 699 C C . VAL A 1 93 ? 6.48 -13.312 -13.25 1 95.19 93 VAL A C 1
ATOM 701 O O . VAL A 1 93 ? 5.738 -12.508 -12.68 1 95.19 93 VAL A O 1
ATOM 704 N N . SER A 1 94 ? 6.094 -14.625 -13.516 1 95.06 94 SER A N 1
ATOM 705 C CA . SER A 1 94 ? 4.734 -15.078 -13.234 1 95.06 94 SER A CA 1
ATOM 706 C C . SER A 1 94 ? 4.711 -16.047 -12.055 1 95.06 94 SER A C 1
ATOM 708 O O . SER A 1 94 ? 3.729 -16.766 -11.859 1 95.06 94 SER A O 1
ATOM 710 N N . HIS A 1 95 ? 5.754 -16.109 -11.328 1 95.88 95 HIS A N 1
ATOM 711 C CA . HIS A 1 95 ? 5.832 -16.891 -10.102 1 95.88 95 HIS A CA 1
ATOM 712 C C . HIS A 1 95 ? 6.504 -16.109 -8.984 1 95.88 95 HIS A C 1
ATOM 714 O O . HIS A 1 95 ? 7.461 -15.367 -9.234 1 95.88 95 HIS A O 1
ATOM 720 N N . PRO A 1 96 ? 5.973 -16.344 -7.816 1 96.69 96 PRO A N 1
ATOM 721 C CA . PRO A 1 96 ? 6.648 -15.641 -6.723 1 96.69 96 PRO A CA 1
ATOM 722 C C . PRO A 1 96 ? 8.133 -15.992 -6.621 1 96.69 96 PRO A C 1
ATOM 724 O O . PRO A 1 96 ? 8.484 -17.172 -6.582 1 96.69 96 PRO A O 1
ATOM 727 N N . SER A 1 97 ? 8.945 -14.984 -6.59 1 97.31 97 SER A N 1
ATOM 728 C CA . SER A 1 97 ? 10.391 -15.164 -6.527 1 97.31 97 SER A CA 1
ATOM 729 C C . SER A 1 97 ? 11.008 -14.352 -5.387 1 97.31 97 SER A C 1
ATOM 731 O O . SER A 1 97 ? 10.586 -13.227 -5.125 1 97.31 97 SER A O 1
ATOM 733 N N . LEU A 1 98 ? 11.984 -14.953 -4.785 1 97.25 98 LEU A N 1
ATOM 734 C CA . LEU A 1 98 ? 12.625 -14.328 -3.637 1 97.25 98 LEU A CA 1
ATOM 735 C C . LEU A 1 98 ? 13.391 -13.078 -4.059 1 97.25 98 LEU A C 1
ATOM 737 O O . LEU A 1 98 ? 14.195 -13.117 -4.992 1 97.25 98 LEU A O 1
ATOM 741 N N . ILE A 1 99 ? 13.047 -11.984 -3.393 1 96.94 99 ILE A N 1
ATOM 742 C CA . ILE A 1 99 ? 13.688 -10.703 -3.697 1 96.94 99 ILE A CA 1
ATOM 743 C C . ILE A 1 99 ? 15.133 -10.719 -3.219 1 96.94 99 ILE A C 1
ATOM 745 O O . ILE A 1 99 ? 15.453 -11.359 -2.209 1 96.94 99 ILE A O 1
ATOM 749 N N . LYS A 1 100 ? 15.977 -9.969 -3.885 1 94.19 100 LYS A N 1
ATOM 750 C CA . LYS A 1 100 ? 17.422 -9.938 -3.648 1 94.19 100 LYS A CA 1
ATOM 751 C C . LYS A 1 100 ? 17.859 -8.57 -3.125 1 94.19 100 LYS A C 1
ATOM 753 O O . LYS A 1 100 ? 17.062 -7.832 -2.551 1 94.19 100 LYS A O 1
ATOM 758 N N . GLY A 1 101 ? 19.234 -8.383 -3.096 1 95.12 101 GLY A N 1
ATOM 759 C CA . GLY A 1 101 ? 19.766 -7.086 -2.709 1 95.12 101 GLY A CA 1
ATOM 760 C C . GLY A 1 101 ? 19.984 -6.949 -1.213 1 95.12 101 GLY A C 1
ATOM 761 O O . GLY A 1 101 ? 20.219 -7.941 -0.52 1 95.12 101 GLY A O 1
ATOM 762 N N . ASP A 1 102 ? 19.891 -5.68 -0.741 1 95.31 102 ASP A N 1
ATOM 763 C CA . ASP A 1 102 ? 20.281 -5.344 0.623 1 95.31 102 ASP A CA 1
ATOM 764 C C . ASP A 1 102 ? 19.328 -5.957 1.641 1 95.31 102 ASP A C 1
ATOM 766 O O . ASP A 1 102 ? 19.641 -6.031 2.83 1 95.31 102 ASP A O 1
ATOM 770 N N . ILE A 1 103 ? 18.172 -6.414 1.125 1 95.5 103 ILE A N 1
ATOM 771 C CA . ILE A 1 103 ? 17.203 -6.934 2.082 1 95.5 103 ILE A CA 1
ATOM 772 C C . ILE A 1 103 ? 17.5 -8.406 2.361 1 95.5 103 ILE A C 1
ATOM 774 O O . ILE A 1 103 ? 16.844 -9.023 3.209 1 95.5 103 ILE A O 1
ATOM 778 N N . GLU A 1 104 ? 18.469 -8.977 1.584 1 94 104 GLU A N 1
ATOM 779 C CA . GLU A 1 104 ? 18.828 -10.375 1.81 1 94 104 GLU A CA 1
ATOM 780 C C . GLU A 1 104 ? 19.328 -10.594 3.234 1 94 104 GLU A C 1
ATOM 782 O O . GLU A 1 104 ? 20.219 -9.883 3.701 1 94 104 GLU A O 1
ATOM 787 N N . GLY A 1 105 ? 18.781 -11.516 3.949 1 93.44 105 GLY A N 1
ATOM 788 C CA . GLY A 1 105 ? 19.188 -11.828 5.312 1 93.44 105 GLY A CA 1
ATOM 789 C C . GLY A 1 105 ? 18.5 -10.969 6.352 1 93.44 105 GLY A C 1
ATOM 790 O O . GLY A 1 105 ? 18.656 -11.195 7.555 1 93.44 105 GLY A O 1
ATOM 791 N N . GLU A 1 106 ? 17.75 -9.977 5.891 1 95.94 106 GLU A N 1
ATOM 792 C CA . GLU A 1 106 ? 16.984 -9.133 6.801 1 95.94 106 GLU A CA 1
ATOM 793 C C . GLU A 1 106 ? 15.625 -9.742 7.105 1 95.94 106 GLU A C 1
ATOM 795 O O . GLU A 1 106 ? 15.078 -10.492 6.293 1 95.94 106 GLU A O 1
ATOM 800 N N . ARG A 1 107 ? 15.18 -9.477 8.289 1 97.69 107 ARG A N 1
ATOM 801 C CA . ARG A 1 107 ? 13.789 -9.789 8.609 1 97.69 107 ARG A CA 1
ATOM 802 C C . ARG A 1 107 ? 12.883 -8.586 8.375 1 97.69 107 ARG A C 1
ATOM 804 O O . ARG A 1 107 ? 12.781 -7.703 9.227 1 97.69 107 ARG A O 1
ATOM 811 N N . ILE A 1 108 ? 12.211 -8.648 7.273 1 97.12 108 ILE A N 1
ATOM 812 C CA . ILE A 1 108 ? 11.336 -7.543 6.887 1 97.12 108 ILE A CA 1
ATOM 813 C C . ILE A 1 108 ? 10.016 -7.637 7.645 1 97.12 108 ILE A C 1
ATOM 815 O O . ILE A 1 108 ? 9.453 -8.727 7.793 1 97.12 108 ILE A O 1
ATOM 819 N N . SER A 1 109 ? 9.531 -6.465 8.094 1 95.38 109 SER A N 1
ATOM 820 C CA . SER A 1 109 ? 8.297 -6.457 8.875 1 95.38 109 SER A CA 1
ATOM 821 C C . SER A 1 109 ? 7.164 -5.797 8.102 1 95.38 109 SER A C 1
ATOM 823 O O . SER A 1 109 ? 5.992 -5.984 8.43 1 95.38 109 SER A O 1
ATOM 825 N N . LYS A 1 110 ? 7.512 -5.039 7.082 1 94 110 LYS A N 1
ATOM 826 C CA . LYS A 1 110 ? 6.484 -4.336 6.316 1 94 110 LYS A CA 1
ATOM 827 C C . LYS A 1 110 ? 6.953 -4.059 4.891 1 94 110 LYS A C 1
ATOM 829 O O . LYS A 1 110 ? 8.125 -3.736 4.668 1 94 110 LYS A O 1
ATOM 834 N N . ILE A 1 111 ? 6.035 -4.223 3.957 1 94.88 111 ILE A N 1
ATOM 835 C CA . ILE A 1 111 ? 6.215 -3.781 2.578 1 94.88 111 ILE A CA 1
ATOM 836 C C . ILE A 1 111 ? 5.152 -2.74 2.229 1 94.88 111 ILE A C 1
ATOM 838 O O . ILE A 1 111 ? 3.982 -2.895 2.582 1 94.88 111 ILE A O 1
ATOM 842 N N . SER A 1 112 ? 5.543 -1.702 1.597 1 90.31 112 SER A N 1
ATOM 843 C CA . SER A 1 112 ? 4.637 -0.702 1.037 1 90.31 112 SER A CA 1
ATOM 844 C C . SER A 1 112 ? 4.996 -0.382 -0.41 1 90.31 112 SER A C 1
ATOM 846 O O . SER A 1 112 ? 6.176 -0.307 -0.762 1 90.31 112 SER A O 1
ATOM 848 N N . SER A 1 113 ? 3.949 -0.348 -1.168 1 88.12 113 SER A N 1
ATOM 849 C CA . SER A 1 113 ? 4.195 -0.04 -2.572 1 88.12 113 SER A CA 1
ATOM 850 C C . SER A 1 113 ? 3.148 0.925 -3.119 1 88.12 113 SER A C 1
ATOM 852 O O . SER A 1 113 ? 1.956 0.78 -2.838 1 88.12 113 SER A O 1
ATOM 854 N N . THR A 1 114 ? 3.643 1.908 -3.797 1 76.56 114 THR A N 1
ATOM 855 C CA . THR A 1 114 ? 2.795 2.771 -4.613 1 76.56 114 THR A CA 1
ATOM 856 C C . THR A 1 114 ? 3.291 2.811 -6.055 1 76.56 114 THR A C 1
ATOM 858 O O . THR A 1 114 ? 4.441 3.172 -6.312 1 76.56 114 THR A O 1
ATOM 861 N N . PHE A 1 115 ? 2.479 2.4 -6.879 1 79.94 115 PHE A N 1
ATOM 862 C CA . PHE A 1 115 ? 2.816 2.256 -8.289 1 79.94 115 PHE A CA 1
ATOM 863 C C . PHE A 1 115 ? 4.02 1.339 -8.469 1 79.94 115 PHE A C 1
ATOM 865 O O . PHE A 1 115 ? 3.957 0.152 -8.141 1 79.94 115 PHE A O 1
ATOM 872 N N . ASP A 1 116 ? 5.238 1.896 -8.852 1 86.25 116 ASP A N 1
ATOM 873 C CA . ASP A 1 116 ? 6.395 1.055 -9.141 1 86.25 116 ASP A CA 1
ATOM 874 C C . ASP A 1 116 ? 7.535 1.336 -8.172 1 86.25 116 ASP A C 1
ATOM 876 O O . ASP A 1 116 ? 8.672 0.92 -8.406 1 86.25 116 ASP A O 1
ATOM 880 N N . THR A 1 117 ? 7.215 2.098 -7.078 1 87.38 117 THR A N 1
ATOM 881 C CA . THR A 1 117 ? 8.156 2.287 -5.98 1 87.38 117 THR A CA 1
ATOM 882 C C . THR A 1 117 ? 7.789 1.394 -4.797 1 87.38 117 THR A C 1
ATOM 884 O O . THR A 1 117 ? 6.621 1.294 -4.426 1 87.38 117 THR A O 1
ATOM 887 N N . VAL A 1 118 ? 8.781 0.785 -4.242 1 92.12 118 VAL A N 1
ATOM 888 C CA . VAL A 1 118 ? 8.547 -0.153 -3.148 1 92.12 118 VAL A CA 1
ATOM 889 C C . VAL A 1 118 ? 9.445 0.2 -1.964 1 92.12 118 VAL A C 1
ATOM 891 O O . VAL A 1 118 ? 10.625 0.512 -2.143 1 92.12 118 VAL A O 1
ATOM 894 N N . LEU A 1 119 ? 8.867 0.236 -0.807 1 92.69 119 LEU A N 1
ATOM 895 C CA . LEU A 1 119 ? 9.594 0.409 0.449 1 92.69 119 LEU A CA 1
ATOM 896 C C . LEU A 1 119 ? 9.453 -0.825 1.333 1 92.69 119 LEU A C 1
ATOM 898 O O . LEU A 1 119 ? 8.406 -1.484 1.322 1 92.69 119 LEU A O 1
ATOM 902 N N . ALA A 1 120 ? 10.469 -1.088 2.064 1 95 120 ALA A N 1
ATOM 903 C CA . ALA A 1 120 ? 10.461 -2.166 3.051 1 95 120 ALA A CA 1
ATOM 904 C C . ALA A 1 120 ? 11.062 -1.702 4.375 1 95 120 ALA A C 1
ATOM 906 O O . ALA A 1 120 ? 12 -0.901 4.395 1 95 120 ALA A O 1
ATOM 907 N N . LEU A 1 121 ? 10.508 -2.164 5.383 1 94.56 121 LEU A N 1
ATOM 908 C CA . LEU A 1 121 ? 10.977 -1.908 6.742 1 94.56 121 LEU A CA 1
ATOM 909 C C . LEU A 1 121 ? 11.375 -3.209 7.434 1 94.56 121 LEU A C 1
ATOM 911 O O . LEU A 1 121 ? 10.617 -4.184 7.41 1 94.56 121 LEU A O 1
ATOM 915 N N . SER A 1 122 ? 12.586 -3.219 8 1 95.94 122 SER A N 1
ATOM 916 C CA . SER A 1 122 ? 13.039 -4.41 8.711 1 95.94 122 SER A CA 1
ATOM 917 C C . SER A 1 122 ? 12.695 -4.332 10.195 1 95.94 122 SER A C 1
ATOM 919 O O . SER A 1 122 ? 12.32 -3.27 10.695 1 95.94 122 SER A O 1
ATOM 921 N N . GLU A 1 123 ? 12.773 -5.438 10.852 1 95 123 GLU A N 1
ATOM 922 C CA . GLU A 1 123 ? 12.555 -5.492 12.289 1 95 123 GLU A CA 1
ATOM 923 C C . GLU A 1 123 ? 13.586 -4.66 13.039 1 95 123 GLU A C 1
ATOM 925 O O . GLU A 1 123 ? 13.367 -4.266 14.188 1 95 123 GLU A O 1
ATOM 930 N N . LYS A 1 124 ? 14.773 -4.418 12.43 1 93.38 124 LYS A N 1
ATOM 931 C CA . LYS A 1 124 ? 15.812 -3.568 13.008 1 93.38 124 LYS A CA 1
ATOM 932 C C . LYS A 1 124 ? 15.547 -2.094 12.711 1 93.38 124 LYS A C 1
ATOM 934 O O . LYS A 1 124 ? 16.406 -1.244 12.938 1 93.38 124 LYS A O 1
ATOM 939 N N . GLN A 1 125 ? 14.438 -1.854 12.094 1 91.5 125 GLN A N 1
ATOM 940 C CA . GLN A 1 125 ? 13.961 -0.503 11.812 1 91.5 125 GLN A CA 1
ATOM 941 C C . GLN A 1 125 ? 14.789 0.159 10.719 1 91.5 125 GLN A C 1
ATOM 943 O O . GLN A 1 125 ? 14.992 1.374 10.734 1 91.5 125 GLN A O 1
ATOM 948 N N . GLU A 1 126 ? 15.344 -0.671 9.891 1 91.75 126 GLU A N 1
ATOM 949 C CA . GLU A 1 126 ? 16.016 -0.188 8.688 1 91.75 126 GLU A CA 1
ATOM 950 C C . GLU A 1 126 ? 15.047 -0.125 7.508 1 91.75 126 GLU A C 1
ATOM 952 O O . GLU A 1 126 ? 14.195 -0.999 7.352 1 91.75 126 GLU A O 1
ATOM 957 N N . VAL A 1 127 ? 15.211 0.92 6.711 1 92.88 127 VAL A N 1
ATOM 958 C CA . VAL A 1 127 ? 14.328 1.125 5.562 1 92.88 127 VAL A CA 1
ATOM 959 C C . VAL A 1 127 ? 15.086 0.817 4.273 1 92.88 127 VAL A C 1
ATOM 961 O O . VAL A 1 127 ? 16.25 1.195 4.125 1 92.88 127 VAL A O 1
ATOM 964 N N . PHE A 1 128 ? 14.438 0.13 3.402 1 94 128 PHE A N 1
ATOM 965 C CA . PHE A 1 128 ? 14.953 -0.184 2.074 1 94 128 PHE A CA 1
ATOM 966 C C . PHE A 1 128 ? 13.992 0.311 0.995 1 94 128 PHE A C 1
ATOM 968 O O . PHE A 1 128 ? 12.789 0.415 1.227 1 94 128 PHE A O 1
ATOM 975 N N . GLY A 1 129 ? 14.508 0.62 -0.131 1 93.62 129 GLY A N 1
ATOM 976 C CA . GLY A 1 129 ? 13.695 1.064 -1.256 1 93.62 129 GLY A CA 1
ATOM 977 C C . GLY A 1 129 ? 14.227 0.589 -2.596 1 93.62 129 GLY A C 1
ATOM 978 O O . GLY A 1 129 ? 15.43 0.39 -2.758 1 93.62 129 GLY A O 1
ATOM 979 N N . TRP A 1 130 ? 13.328 0.319 -3.525 1 94.25 130 TRP A N 1
ATOM 980 C CA . TRP A 1 130 ? 13.695 -0.03 -4.895 1 94.25 130 TRP A CA 1
ATOM 981 C C . TRP A 1 130 ? 12.555 0.264 -5.855 1 94.25 130 TRP A C 1
ATOM 983 O O . TRP A 1 130 ? 11.508 0.776 -5.449 1 94.25 130 TRP A O 1
ATOM 993 N N . GLY A 1 131 ? 12.789 -0.027 -7.148 1 93 131 GLY A N 1
ATOM 994 C CA . GLY A 1 131 ? 11.805 0.232 -8.188 1 93 131 GLY A CA 1
ATOM 995 C C . GLY A 1 131 ? 12 1.573 -8.867 1 93 131 GLY A C 1
ATOM 996 O O . GLY A 1 131 ? 13.125 2.039 -9.023 1 93 131 GLY A O 1
ATOM 997 N N . ASN A 1 132 ? 10.859 2.039 -9.398 1 87.06 132 ASN A N 1
ATOM 998 C CA . ASN A 1 132 ? 10.867 3.314 -10.109 1 87.06 132 ASN A CA 1
ATOM 999 C C . ASN A 1 132 ? 11.008 4.492 -9.148 1 87.06 132 ASN A C 1
ATOM 1001 O O . ASN A 1 132 ? 10.305 4.566 -8.141 1 87.06 132 ASN A O 1
ATOM 1005 N N . SER A 1 133 ? 11.945 5.344 -9.414 1 82.56 133 SER A N 1
ATOM 1006 C CA . SER A 1 133 ? 12.156 6.543 -8.609 1 82.56 133 SER A CA 1
ATOM 1007 C C . SER A 1 133 ? 12.328 7.777 -9.492 1 82.56 133 SER A C 1
ATOM 1009 O O . SER A 1 133 ? 13.094 8.688 -9.156 1 82.56 133 SER A O 1
ATOM 1011 N N . GLU A 1 134 ? 11.695 7.707 -10.586 1 77.38 134 GLU A N 1
ATOM 1012 C CA . GLU A 1 134 ? 11.812 8.781 -11.57 1 77.38 134 GLU A CA 1
ATOM 1013 C C . GLU A 1 134 ? 11.352 10.117 -10.992 1 77.38 134 GLU A C 1
ATOM 1015 O O . GLU A 1 134 ? 11.781 11.18 -11.438 1 77.38 134 GLU A O 1
ATOM 1020 N N . TYR A 1 135 ? 10.547 10.008 -10.016 1 73.44 135 TYR A N 1
ATOM 1021 C CA . TYR A 1 135 ? 10.031 11.234 -9.422 1 73.44 135 TYR A CA 1
ATOM 1022 C C . TYR A 1 135 ? 10.641 11.477 -8.047 1 73.44 135 TYR A C 1
ATOM 1024 O O . TYR A 1 135 ? 10.016 12.102 -7.184 1 73.44 135 TYR A O 1
ATOM 1032 N N . CYS A 1 136 ? 11.648 10.82 -7.785 1 73.5 136 CYS A N 1
ATOM 1033 C CA . CYS A 1 136 ? 12.508 11.094 -6.641 1 73.5 136 CYS A CA 1
ATOM 1034 C C . CYS A 1 136 ? 11.922 10.508 -5.359 1 73.5 136 CYS A C 1
ATOM 1036 O O . CYS A 1 136 ? 12.117 11.055 -4.273 1 73.5 136 CYS A O 1
ATOM 1038 N N . GLN A 1 137 ? 11.188 9.523 -5.52 1 76 137 GLN A N 1
ATOM 1039 C CA . GLN A 1 137 ? 10.539 8.93 -4.355 1 76 137 GLN A CA 1
ATOM 1040 C C . GLN A 1 137 ? 11.578 8.414 -3.359 1 76 137 GLN A C 1
ATOM 1042 O O . GLN A 1 137 ? 11.328 8.391 -2.152 1 76 137 GLN A O 1
ATOM 1047 N N . LEU A 1 138 ? 12.75 8.031 -3.846 1 77.69 138 LEU A N 1
ATOM 1048 C CA . LEU A 1 138 ? 13.742 7.418 -2.967 1 77.69 138 LEU A CA 1
ATOM 1049 C C . LEU A 1 138 ? 14.812 8.43 -2.562 1 77.69 138 LEU A C 1
ATOM 1051 O O . LEU A 1 138 ? 15.672 8.125 -1.733 1 77.69 138 LEU A O 1
ATOM 1055 N N . GLU A 1 139 ? 14.703 9.57 -3.018 1 75.56 139 GLU A N 1
ATOM 1056 C CA . GLU A 1 139 ? 15.719 10.602 -2.785 1 75.56 139 GLU A CA 1
ATOM 1057 C C . GLU A 1 139 ? 15.797 10.969 -1.308 1 75.56 139 GLU A C 1
ATOM 1059 O O . GLU A 1 139 ? 16.891 11.203 -0.781 1 75.56 139 GLU A O 1
ATOM 1064 N N . PRO A 1 140 ? 14.688 11.062 -0.636 1 71.81 140 PRO A N 1
ATOM 1065 C CA . PRO A 1 140 ? 14.797 11.375 0.792 1 71.81 140 PRO A CA 1
ATOM 1066 C C . PRO A 1 140 ? 15.688 10.391 1.542 1 71.81 140 PRO A C 1
ATOM 1068 O O . PRO A 1 140 ? 16.25 10.734 2.586 1 71.81 140 PRO A O 1
ATOM 1071 N N . GLY A 1 141 ? 15.852 9.227 0.969 1 73.94 141 GLY A N 1
ATOM 1072 C CA . GLY A 1 141 ? 16.719 8.227 1.574 1 73.94 141 GLY A CA 1
ATOM 1073 C C . GLY A 1 141 ? 18.125 8.219 0.988 1 73.94 141 GLY A C 1
ATOM 1074 O O . GLY A 1 141 ? 18.938 7.352 1.312 1 73.94 141 GLY A O 1
ATOM 1075 N N . GLY A 1 142 ? 18.375 9.102 0.071 1 74.94 142 GLY A N 1
ATOM 1076 C CA . GLY A 1 142 ? 19.719 9.281 -0.419 1 74.94 142 GLY A CA 1
ATOM 1077 C C . GLY A 1 142 ? 19.953 8.641 -1.776 1 74.94 142 GLY A C 1
ATOM 1078 O O . GLY A 1 142 ? 21.094 8.531 -2.23 1 74.94 142 GLY A O 1
ATOM 1079 N N . ILE A 1 143 ? 18.891 8.125 -2.387 1 81.06 143 ILE A N 1
ATOM 1080 C CA . ILE A 1 143 ? 19.047 7.457 -3.672 1 81.06 143 ILE A CA 1
ATOM 1081 C C . ILE A 1 143 ? 18.641 8.398 -4.801 1 81.06 143 ILE A C 1
ATOM 1083 O O . ILE A 1 143 ? 17.484 8.836 -4.855 1 81.06 143 ILE A O 1
ATOM 1087 N N . LYS A 1 144 ? 19.453 8.672 -5.73 1 78.56 144 LYS A N 1
ATOM 1088 C CA . LYS A 1 144 ? 19.188 9.625 -6.801 1 78.56 144 LYS A CA 1
ATOM 1089 C C . LYS A 1 144 ? 18.906 8.906 -8.117 1 78.56 144 LYS A C 1
ATOM 1091 O O . LYS A 1 144 ? 18.438 9.523 -9.078 1 78.56 144 LYS A O 1
ATOM 1096 N N . GLU A 1 145 ? 19.266 7.621 -8.125 1 83.44 145 GLU A N 1
ATOM 1097 C CA . GLU A 1 145 ? 19 6.844 -9.336 1 83.44 145 GLU A CA 1
ATOM 1098 C C . GLU A 1 145 ? 17.516 6.871 -9.688 1 83.44 145 GLU A C 1
ATOM 1100 O O . GLU A 1 145 ? 16.656 6.879 -8.805 1 83.44 145 GLU A O 1
ATOM 1105 N N . MET A 1 146 ? 17.188 6.84 -10.945 1 80 146 MET A N 1
ATOM 1106 C CA . MET A 1 146 ? 15.805 6.898 -11.438 1 80 146 MET A CA 1
ATOM 1107 C C . MET A 1 146 ? 15.094 5.57 -11.203 1 80 146 MET A C 1
ATOM 1109 O O . MET A 1 146 ? 13.859 5.512 -11.227 1 80 146 MET A O 1
ATOM 1113 N N . SER A 1 147 ? 15.898 4.52 -11.109 1 88.25 147 SER A N 1
ATOM 1114 C CA . SER A 1 147 ? 15.336 3.207 -10.805 1 88.25 147 SER A CA 1
ATOM 1115 C C . SER A 1 147 ? 16.375 2.297 -10.156 1 88.25 147 SER A C 1
ATOM 1117 O O . SER A 1 147 ? 17.578 2.441 -10.406 1 88.25 147 SER A O 1
ATOM 1119 N N . CYS A 1 148 ? 15.945 1.508 -9.273 1 91.19 148 CYS A N 1
ATOM 1120 C CA . CYS A 1 148 ? 16.734 0.46 -8.641 1 91.19 148 CYS A CA 1
ATOM 1121 C C . CYS A 1 148 ? 16.094 -0.905 -8.828 1 91.19 148 CYS A C 1
ATOM 1123 O O . CYS A 1 148 ? 14.93 -1.099 -8.461 1 91.19 148 CYS A O 1
ATOM 1125 N N . ASN A 1 149 ? 16.844 -1.875 -9.344 1 93.94 149 ASN A N 1
ATOM 1126 C CA . ASN A 1 149 ? 16.203 -3.16 -9.617 1 93.94 149 ASN A CA 1
ATOM 1127 C C . ASN A 1 149 ? 16.422 -4.148 -8.477 1 93.94 149 ASN A C 1
ATOM 1129 O O . ASN A 1 149 ? 16.047 -5.316 -8.578 1 93.94 149 ASN A O 1
ATOM 1133 N N . VAL A 1 150 ? 17.109 -3.699 -7.457 1 95.06 150 VAL A N 1
ATOM 1134 C CA . VAL A 1 150 ? 17.188 -4.422 -6.191 1 95.06 150 VAL A CA 1
ATOM 1135 C C . VAL A 1 150 ? 17.016 -3.453 -5.027 1 95.06 150 VAL A C 1
ATOM 1137 O O . VAL A 1 150 ? 17.344 -2.273 -5.137 1 95.06 150 VAL A O 1
ATOM 1140 N N . PRO A 1 151 ? 16.484 -3.947 -3.908 1 95.56 151 PRO A N 1
ATOM 1141 C CA . PRO A 1 151 ? 16.375 -3.088 -2.725 1 95.56 151 PRO A CA 1
ATOM 1142 C C . PRO A 1 151 ? 17.719 -2.512 -2.283 1 95.56 151 PRO A C 1
ATOM 1144 O O . PRO A 1 151 ? 18.719 -3.225 -2.262 1 95.56 151 PRO A O 1
ATOM 1147 N N . VAL A 1 152 ? 17.703 -1.287 -1.943 1 94.94 152 VAL A N 1
ATOM 1148 C CA . VAL A 1 152 ? 18.844 -0.58 -1.392 1 94.94 152 VAL A CA 1
ATOM 1149 C C . VAL A 1 152 ? 18.469 0.059 -0.056 1 94.94 152 VAL A C 1
ATOM 1151 O O . VAL A 1 152 ? 17.359 0.57 0.102 1 94.94 152 VAL A O 1
ATOM 1154 N N . GLN A 1 153 ? 19.391 -0.006 0.848 1 93.81 153 GLN A N 1
ATOM 1155 C CA . GLN A 1 153 ? 19.125 0.605 2.146 1 93.81 153 GLN A CA 1
ATOM 1156 C C . GLN A 1 153 ? 19.047 2.125 2.035 1 93.81 153 GLN A C 1
ATOM 1158 O O . GLN A 1 153 ? 19.906 2.742 1.389 1 93.81 153 GLN A O 1
ATOM 1163 N N . LEU A 1 154 ? 18 2.658 2.615 1 89.62 154 LEU A N 1
ATOM 1164 C CA . LEU A 1 154 ? 17.828 4.105 2.639 1 89.62 154 LEU A CA 1
ATOM 1165 C C . LEU A 1 154 ? 18.359 4.699 3.939 1 89.62 154 LEU A C 1
ATOM 1167 O O . LEU A 1 154 ? 18.281 4.066 4.992 1 89.62 154 LEU A O 1
ATOM 1171 N N . LYS A 1 155 ? 18.859 5.824 3.816 1 84.75 155 LYS A N 1
ATOM 1172 C CA . LYS A 1 155 ? 19.359 6.543 4.98 1 84.75 155 LYS A CA 1
ATOM 1173 C C . LYS A 1 155 ? 18.625 7.859 5.18 1 84.75 155 LYS A C 1
ATOM 1175 O O . LYS A 1 155 ? 18.734 8.773 4.363 1 84.75 155 LYS A O 1
ATOM 1180 N N . PHE A 1 156 ? 17.812 7.848 6.207 1 78.38 156 PHE A N 1
ATOM 1181 C CA . PHE A 1 156 ? 17.078 9.07 6.516 1 78.38 156 PHE A CA 1
ATOM 1182 C C . PHE A 1 156 ? 17.844 9.922 7.52 1 78.38 156 PHE A C 1
ATOM 1184 O O . PHE A 1 156 ? 18.766 9.438 8.18 1 78.38 156 PHE A O 1
ATOM 1191 N N . GLN A 1 157 ? 17.406 11.133 7.535 1 76.19 157 GLN A N 1
ATOM 1192 C CA . GLN A 1 157 ? 18.047 12.078 8.445 1 76.19 157 GLN A CA 1
ATOM 1193 C C . GLN A 1 157 ? 17.922 11.617 9.891 1 76.19 157 GLN A C 1
ATOM 1195 O O . GLN A 1 157 ? 16.891 11.07 10.289 1 76.19 157 GLN A O 1
ATOM 1200 N N . PRO A 1 158 ? 18.922 11.836 10.648 1 75.06 158 PRO A N 1
ATOM 1201 C CA . PRO A 1 158 ? 18.938 11.398 12.047 1 75.06 158 PRO A CA 1
ATOM 1202 C C . PRO A 1 158 ? 17.797 11.992 12.859 1 75.06 158 PRO A C 1
ATOM 1204 O O . PRO A 1 158 ? 17.359 11.391 13.852 1 75.06 158 PRO A O 1
ATOM 1207 N N . GLU A 1 159 ? 17.297 13.133 12.422 1 77.38 159 GLU A N 1
ATOM 1208 C CA . GLU A 1 159 ? 16.25 13.828 13.156 1 77.38 159 GLU A CA 1
ATOM 1209 C C . GLU A 1 159 ? 14.961 13.016 13.18 1 77.38 159 GLU A C 1
ATOM 1211 O O . GLU A 1 159 ? 14.125 13.188 14.07 1 77.38 159 GLU A O 1
ATOM 1216 N N . ILE A 1 160 ? 14.789 12.172 12.312 1 77.56 160 ILE A N 1
ATOM 1217 C CA . ILE A 1 160 ? 13.562 11.391 12.219 1 77.56 160 ILE A CA 1
ATOM 1218 C C . ILE A 1 160 ? 13.547 10.32 13.305 1 77.56 160 ILE A C 1
ATOM 1220 O O . ILE A 1 160 ? 12.484 9.969 13.828 1 77.56 160 ILE A O 1
ATOM 1224 N N . GLY A 1 161 ? 14.695 9.852 13.805 1 82 161 GLY A N 1
ATOM 1225 C CA . GLY A 1 161 ? 14.75 8.82 14.828 1 82 161 GLY A CA 1
ATOM 1226 C C . GLY A 1 161 ? 14.43 7.438 14.312 1 82 161 GLY A C 1
ATOM 1227 O O . GLY A 1 161 ? 14.68 7.133 13.141 1 82 161 GLY A O 1
ATOM 1228 N N . LYS A 1 162 ? 13.891 6.59 15.188 1 89.69 162 LYS A N 1
ATOM 1229 C CA . LYS A 1 162 ? 13.633 5.191 14.844 1 89.69 162 LYS A CA 1
ATOM 1230 C C . LYS A 1 162 ? 12.312 5.047 14.094 1 89.69 162 LYS A C 1
ATOM 1232 O O . LYS A 1 162 ? 11.258 5.434 14.602 1 89.69 162 LYS A O 1
ATOM 1237 N N . ILE A 1 163 ? 12.43 4.48 12.992 1 90.38 163 ILE A N 1
ATOM 1238 C CA . ILE A 1 163 ? 11.281 4.34 12.109 1 90.38 163 ILE A CA 1
ATOM 1239 C C . ILE A 1 163 ? 10.555 3.031 12.398 1 90.38 163 ILE A C 1
ATOM 1241 O O . ILE A 1 163 ? 11.164 1.963 12.414 1 90.38 163 ILE A O 1
ATOM 1245 N N . VAL A 1 164 ? 9.211 3.115 12.633 1 92.25 164 VAL A N 1
ATOM 1246 C CA . VAL A 1 164 ? 8.477 1.89 12.938 1 92.25 164 VAL A CA 1
ATOM 1247 C C . VAL A 1 164 ? 7.453 1.618 11.836 1 92.25 164 VAL A C 1
ATOM 1249 O O . VAL A 1 164 ? 6.91 0.516 11.742 1 92.25 164 VAL A O 1
ATOM 1252 N N . ASP A 1 165 ? 7.199 2.57 11.039 1 93 165 ASP A N 1
ATOM 1253 C CA . ASP A 1 165 ? 6.355 2.383 9.859 1 93 165 ASP A CA 1
ATOM 1254 C C . ASP A 1 165 ? 6.652 3.441 8.805 1 93 165 ASP A C 1
ATOM 1256 O O . ASP A 1 165 ? 7.102 4.543 9.125 1 93 165 ASP A O 1
ATOM 1260 N N . ILE A 1 166 ? 6.379 3.111 7.492 1 89.06 166 ILE A N 1
ATOM 1261 C CA . ILE A 1 166 ? 6.711 4.016 6.395 1 89.06 166 ILE A CA 1
ATOM 1262 C C . ILE A 1 166 ? 5.801 3.73 5.199 1 89.06 166 ILE A C 1
ATOM 1264 O O . ILE A 1 166 ? 5.418 2.582 4.961 1 89.06 166 ILE A O 1
ATOM 1268 N N . ALA A 1 167 ? 5.484 4.742 4.477 1 89.56 167 ALA A N 1
ATOM 1269 C CA . ALA A 1 167 ? 4.711 4.629 3.242 1 89.56 167 ALA A CA 1
ATOM 1270 C C . ALA A 1 167 ? 5.062 5.75 2.27 1 89.56 167 ALA A C 1
ATOM 1272 O O . ALA A 1 167 ? 5.371 6.867 2.688 1 89.56 167 ALA A O 1
ATOM 1273 N N . ALA A 1 168 ? 5.078 5.422 1.028 1 82.5 168 ALA A N 1
ATOM 1274 C CA . ALA A 1 168 ? 5.324 6.418 -0.012 1 82.5 168 ALA A CA 1
ATOM 1275 C C . ALA A 1 168 ? 4.188 6.434 -1.032 1 82.5 168 ALA A C 1
ATOM 1277 O O . ALA A 1 168 ? 3.656 5.383 -1.396 1 82.5 168 ALA A O 1
ATOM 1278 N N . GLY A 1 169 ? 3.775 7.586 -1.412 1 81.56 169 GLY A N 1
ATOM 1279 C CA . GLY A 1 169 ? 2.766 7.785 -2.439 1 81.56 169 GLY A CA 1
ATOM 1280 C C . GLY A 1 169 ? 3.266 8.602 -3.619 1 81.56 169 GLY A C 1
ATOM 1281 O O . GLY A 1 169 ? 4.422 9.016 -3.643 1 81.56 169 GLY A O 1
ATOM 1282 N N . GLY A 1 170 ? 2.354 8.812 -4.629 1 74.81 170 GLY A N 1
ATOM 1283 C CA . GLY A 1 170 ? 2.682 9.688 -5.742 1 74.81 170 GLY A CA 1
ATOM 1284 C C . GLY A 1 170 ? 2.65 8.977 -7.082 1 74.81 170 GLY A C 1
ATOM 1285 O O . GLY A 1 170 ? 2.68 7.746 -7.145 1 74.81 170 GLY A O 1
ATOM 1286 N N . SER A 1 171 ? 1.975 9.625 -8.18 1 58.38 171 SER A N 1
ATOM 1287 C CA . SER A 1 171 ? 2.016 9.141 -9.555 1 58.38 171 SER A CA 1
ATOM 1288 C C . SER A 1 171 ? 2.625 10.18 -10.492 1 58.38 171 SER A C 1
ATOM 1290 O O . SER A 1 171 ? 2.891 11.312 -10.086 1 58.38 171 SER A O 1
ATOM 1292 N N . LEU A 1 172 ? 2.975 9.586 -11.766 1 47.03 172 LEU A N 1
ATOM 1293 C CA . LEU A 1 172 ? 3.229 10.422 -12.938 1 47.03 172 LEU A CA 1
ATOM 1294 C C . LEU A 1 172 ? 1.998 11.25 -13.289 1 47.03 172 LEU A C 1
ATOM 1296 O O . LEU A 1 172 ? 0.872 10.75 -13.234 1 47.03 172 LEU A O 1
ATOM 1300 N N . VAL A 1 173 ? 1.951 12.445 -12.859 1 37.31 173 VAL A N 1
ATOM 1301 C CA . VAL A 1 173 ? 0.907 13.219 -13.516 1 37.31 173 VAL A CA 1
ATOM 1302 C C . VAL A 1 173 ? 1.053 13.109 -15.031 1 37.31 173 VAL A C 1
ATOM 1304 O O . VAL A 1 173 ? 2.121 13.383 -15.578 1 37.31 173 VAL A O 1
ATOM 1307 N N . ALA A 1 174 ? 0.461 12.156 -15.594 1 34.56 174 ALA A N 1
ATOM 1308 C CA . ALA A 1 174 ? 0.388 12.32 -17.047 1 34.56 174 ALA A CA 1
ATOM 1309 C C . ALA A 1 174 ? -0.027 13.734 -17.422 1 34.56 174 ALA A C 1
ATOM 1311 O O . ALA A 1 174 ? -1.039 14.242 -16.922 1 34.56 174 ALA A O 1
ATOM 1312 N N . VAL A 1 175 ? 0.824 14.648 -17.5 1 31.27 175 VAL A N 1
ATOM 1313 C CA . VAL A 1 175 ? 0.43 15.844 -18.234 1 31.27 175 VAL A CA 1
ATOM 1314 C C . VAL A 1 175 ? -0.321 15.445 -19.5 1 31.27 175 VAL A C 1
ATOM 1316 O O . VAL A 1 175 ? 0.231 14.766 -20.375 1 31.27 175 VAL A O 1
ATOM 1319 N N . LEU A 1 176 ? -1.622 15.102 -19.453 1 28.14 176 LEU A N 1
ATOM 1320 C CA . LEU A 1 176 ? -2.332 15.227 -20.719 1 28.14 176 LEU A CA 1
ATOM 1321 C C . LEU A 1 176 ? -2.039 16.562 -21.375 1 28.14 176 LEU A C 1
ATOM 1323 O O . LEU A 1 176 ? -2.283 17.625 -20.781 1 28.14 176 LEU A O 1
ATOM 1327 N N . ASN A 1 177 ? -0.991 16.75 -22.016 1 28.19 177 ASN A N 1
ATOM 1328 C CA . ASN A 1 177 ? -0.888 17.797 -23.016 1 28.19 177 ASN A CA 1
ATOM 1329 C C . ASN A 1 177 ? -2.143 17.891 -23.875 1 28.19 177 ASN A C 1
ATOM 1331 O O . ASN A 1 177 ? -2.52 16.906 -24.516 1 28.19 177 ASN A O 1
ATOM 1335 N N . GLY A 1 178 ? -3.213 18.484 -23.406 1 22.81 178 GLY A N 1
ATOM 1336 C CA . GLY A 1 178 ? -4.082 19.094 -24.391 1 22.81 178 GLY A CA 1
ATOM 1337 C C . GLY A 1 178 ? -3.33 19.922 -25.422 1 22.81 178 GLY A C 1
ATOM 1338 O O . GLY A 1 178 ? -2.621 20.859 -25.062 1 22.81 178 GLY A O 1
ATOM 1339 N N . LYS A 1 179 ? -2.756 19.484 -26.531 1 20.36 179 LYS A N 1
ATOM 1340 C CA . LYS A 1 179 ? -3.029 20.312 -27.703 1 20.36 179 LYS A CA 1
ATOM 1341 C C . LYS A 1 179 ? -4.508 20.25 -28.078 1 20.36 179 LYS A C 1
ATOM 1343 O O . LYS A 1 179 ? -5.145 19.203 -27.953 1 20.36 179 LYS A O 1
ATOM 1348 N N . ALA B 1 1 ? 6.43 18.219 -12.359 1 44.16 1 ALA B N 1
ATOM 1349 C CA . ALA B 1 1 ? 6.949 18 -11.008 1 44.16 1 ALA B CA 1
ATOM 1350 C C . ALA B 1 1 ? 6.359 16.734 -10.391 1 44.16 1 ALA B C 1
ATOM 1352 O O . ALA B 1 1 ? 5.207 16.391 -10.656 1 44.16 1 ALA B O 1
ATOM 1353 N N . GLY B 1 2 ? 7.219 15.82 -9.836 1 56.03 2 GLY B N 1
ATOM 1354 C CA . GLY B 1 2 ? 6.77 14.57 -9.25 1 56.03 2 GLY B CA 1
ATOM 1355 C C . GLY B 1 2 ? 5.82 14.758 -8.078 1 56.03 2 GLY B C 1
ATOM 1356 O O . GLY B 1 2 ? 5.789 15.828 -7.473 1 56.03 2 GLY B O 1
ATOM 1357 N N . ARG B 1 3 ? 4.754 14.086 -7.949 1 73.88 3 ARG B N 1
ATOM 1358 C CA . ARG B 1 3 ? 3.744 14.164 -6.898 1 73.88 3 ARG B CA 1
ATOM 1359 C C . ARG B 1 3 ? 4.074 13.211 -5.75 1 73.88 3 ARG B C 1
ATOM 1361 O O . ARG B 1 3 ? 3.191 12.828 -4.984 1 73.88 3 ARG B O 1
ATOM 1368 N N . ALA B 1 4 ? 5.375 13.023 -5.582 1 79.44 4 ALA B N 1
ATOM 1369 C CA . ALA B 1 4 ? 5.766 12.023 -4.59 1 79.44 4 ALA B CA 1
ATOM 1370 C C . ALA B 1 4 ? 5.66 12.586 -3.176 1 79.44 4 ALA B C 1
ATOM 1372 O O . ALA B 1 4 ? 6.012 13.742 -2.934 1 79.44 4 ALA B O 1
ATOM 1373 N N . HIS B 1 5 ? 5.125 11.828 -2.189 1 86.31 5 HIS B N 1
ATOM 1374 C CA . HIS B 1 5 ? 5.113 12.141 -0.765 1 86.31 5 HIS B CA 1
ATOM 1375 C C . HIS B 1 5 ? 5.379 10.898 0.076 1 86.31 5 HIS B C 1
ATOM 1377 O O . HIS B 1 5 ? 5.137 9.773 -0.373 1 86.31 5 HIS B O 1
ATOM 1383 N N . THR B 1 6 ? 5.926 11.078 1.229 1 87.62 6 THR B N 1
ATOM 1384 C CA . THR B 1 6 ? 6.312 9.984 2.113 1 87.62 6 THR B CA 1
ATOM 1385 C C . THR B 1 6 ? 5.832 10.25 3.539 1 87.62 6 THR B C 1
ATOM 1387 O O . THR B 1 6 ? 5.891 11.383 4.02 1 87.62 6 THR B O 1
ATOM 1390 N N . LEU B 1 7 ? 5.355 9.242 4.16 1 91.19 7 LEU B N 1
ATOM 1391 C CA . LEU B 1 7 ? 5.016 9.266 5.578 1 91.19 7 LEU B CA 1
ATOM 1392 C C . LEU B 1 7 ? 5.973 8.391 6.379 1 91.19 7 LEU B C 1
ATOM 1394 O O . LEU B 1 7 ? 6.328 7.293 5.945 1 91.19 7 LEU B O 1
ATOM 1398 N N . ILE B 1 8 ? 6.359 8.883 7.523 1 90.12 8 ILE B N 1
ATOM 1399 C CA . ILE B 1 8 ? 7.223 8.141 8.438 1 90.12 8 ILE B CA 1
ATOM 1400 C C . ILE B 1 8 ? 6.621 8.156 9.836 1 90.12 8 ILE B C 1
ATOM 1402 O O . ILE B 1 8 ? 6.285 9.219 10.367 1 90.12 8 ILE B O 1
ATOM 1406 N N . LEU B 1 9 ? 6.414 6.996 10.352 1 94.06 9 LEU B N 1
ATOM 1407 C CA . LEU B 1 9 ? 6 6.855 11.742 1 94.06 9 LEU B CA 1
ATOM 1408 C C . LEU B 1 9 ? 7.168 6.418 12.617 1 94.06 9 LEU B C 1
ATOM 1410 O O . LEU B 1 9 ? 7.852 5.441 12.305 1 94.06 9 LEU B O 1
ATOM 1414 N N . THR B 1 10 ? 7.344 7.148 13.648 1 91.25 10 THR B N 1
ATOM 1415 C CA . THR B 1 10 ? 8.461 6.84 14.531 1 91.25 10 THR B CA 1
ATOM 1416 C C . THR B 1 10 ? 7.973 6.191 15.82 1 91.25 10 THR B C 1
ATOM 1418 O O . THR B 1 10 ? 6.77 6.184 16.109 1 91.25 10 THR B O 1
ATOM 1421 N N . GLU B 1 11 ? 8.891 5.598 16.531 1 88.75 11 GLU B N 1
ATOM 1422 C CA . GLU B 1 11 ? 8.617 4.801 17.719 1 88.75 11 GLU B CA 1
ATOM 1423 C C . GLU B 1 11 ? 7.898 5.625 18.781 1 88.75 11 GLU B C 1
ATOM 1425 O O . GLU B 1 11 ? 7.109 5.086 19.562 1 88.75 11 GLU B O 1
ATOM 1430 N N . ASP B 1 12 ? 8.086 6.953 18.859 1 86 12 ASP B N 1
ATOM 1431 C CA . ASP B 1 12 ? 7.465 7.812 19.859 1 86 12 ASP B CA 1
ATOM 1432 C C . ASP B 1 12 ? 6.031 8.172 19.469 1 86 12 ASP B C 1
ATOM 1434 O O . ASP B 1 12 ? 5.363 8.93 20.172 1 86 12 ASP B O 1
ATOM 1438 N N . GLY B 1 13 ? 5.613 7.645 18.359 1 87.06 13 GLY B N 1
ATOM 1439 C CA . GLY B 1 13 ? 4.238 7.844 17.922 1 87.06 13 GLY B CA 1
ATOM 1440 C C . GLY B 1 13 ? 4.055 9.07 17.062 1 87.06 13 GLY B C 1
ATOM 1441 O O . GLY B 1 13 ? 2.928 9.492 16.797 1 87.06 13 GLY B O 1
ATOM 1442 N N . ILE B 1 14 ? 5.16 9.617 16.625 1 90 14 ILE B N 1
ATOM 1443 C CA . ILE B 1 14 ? 5.129 10.828 15.812 1 90 14 ILE B CA 1
ATOM 1444 C C . ILE B 1 14 ? 5.086 10.453 14.336 1 90 14 ILE B C 1
ATOM 1446 O O . ILE B 1 14 ? 5.789 9.539 13.898 1 90 14 ILE B O 1
ATOM 1450 N N . VAL B 1 15 ? 4.219 11.133 13.625 1 94.06 15 VAL B N 1
ATOM 1451 C CA . VAL B 1 15 ? 4.141 10.938 12.18 1 94.06 15 VAL B CA 1
ATOM 1452 C C . VAL B 1 15 ? 4.758 12.141 11.461 1 94.06 15 VAL B C 1
ATOM 1454 O O . VAL B 1 15 ? 4.434 13.289 11.766 1 94.06 15 VAL B O 1
ATOM 1457 N N . TRP B 1 16 ? 5.672 11.789 10.547 1 90.44 16 TRP B N 1
ATOM 1458 C CA . TRP B 1 16 ? 6.332 12.789 9.719 1 90.44 16 TRP B CA 1
ATOM 1459 C C . TRP B 1 16 ? 5.902 12.656 8.258 1 90.44 16 TRP B C 1
ATOM 1461 O O . TRP B 1 16 ? 5.609 11.555 7.793 1 90.44 16 TRP B O 1
ATOM 1471 N N . SER B 1 17 ? 5.859 13.773 7.586 1 89.94 17 SER B N 1
ATOM 1472 C CA . SER B 1 17 ? 5.617 13.758 6.148 1 89.94 17 SER B CA 1
ATOM 1473 C C . SER B 1 17 ? 6.715 14.508 5.395 1 89.94 17 SER B C 1
ATOM 1475 O O . SER B 1 17 ? 7.309 15.445 5.93 1 89.94 17 SER B O 1
ATOM 1477 N N . LEU B 1 18 ? 6.961 14.047 4.172 1 85.69 18 LEU B N 1
ATOM 1478 C CA . LEU B 1 18 ? 7.891 14.68 3.24 1 85.69 18 LEU B CA 1
ATOM 1479 C C . LEU B 1 18 ? 7.348 14.633 1.815 1 85.69 18 LEU B C 1
ATOM 1481 O O . LEU B 1 18 ? 6.641 13.688 1.448 1 85.69 18 LEU B O 1
ATOM 1485 N N . GLY B 1 19 ? 7.793 15.695 1.106 1 84.06 19 GLY B N 1
ATOM 1486 C CA . GLY B 1 19 ? 7.488 15.633 -0.315 1 84.06 19 GLY B CA 1
ATOM 1487 C C . GLY B 1 19 ? 6.383 16.578 -0.732 1 84.06 19 GLY B C 1
ATOM 1488 O O . GLY B 1 19 ? 6.215 17.641 -0.137 1 84.06 19 GLY B O 1
ATOM 1489 N N . ASN B 1 20 ? 5.711 16.203 -1.841 1 85.44 20 ASN B N 1
ATOM 1490 C CA . ASN B 1 20 ? 4.695 17.031 -2.48 1 85.44 20 ASN B CA 1
ATOM 1491 C C . ASN B 1 20 ? 3.457 17.188 -1.604 1 85.44 20 ASN B C 1
ATOM 1493 O O . ASN B 1 20 ? 2.996 16.219 -1.002 1 85.44 20 ASN B O 1
ATOM 1497 N N . ASN B 1 21 ? 2.912 18.406 -1.536 1 89.38 21 ASN B N 1
ATOM 1498 C CA . ASN B 1 21 ? 1.722 18.688 -0.742 1 89.38 21 ASN B CA 1
ATOM 1499 C C . ASN B 1 21 ? 0.684 19.453 -1.546 1 89.38 21 ASN B C 1
ATOM 1501 O O . ASN B 1 21 ? -0.079 20.25 -0.985 1 89.38 21 ASN B O 1
ATOM 1505 N N . GLY B 1 22 ? 0.709 19.266 -2.805 1 87.38 22 GLY B N 1
ATOM 1506 C CA . GLY B 1 22 ? -0.162 19.984 -3.715 1 87.38 22 GLY B CA 1
ATOM 1507 C C . GLY B 1 22 ? -1.637 19.734 -3.459 1 87.38 22 GLY B C 1
ATOM 1508 O O . GLY B 1 22 ? -2.486 20.547 -3.846 1 87.38 22 GLY B O 1
ATOM 1509 N N . TYR B 1 23 ? -1.994 18.688 -2.773 1 90.81 23 TYR B N 1
ATOM 1510 C CA . TYR B 1 23 ? -3.387 18.328 -2.516 1 90.81 23 TYR B CA 1
ATOM 1511 C C . TYR B 1 23 ? -3.637 18.156 -1.0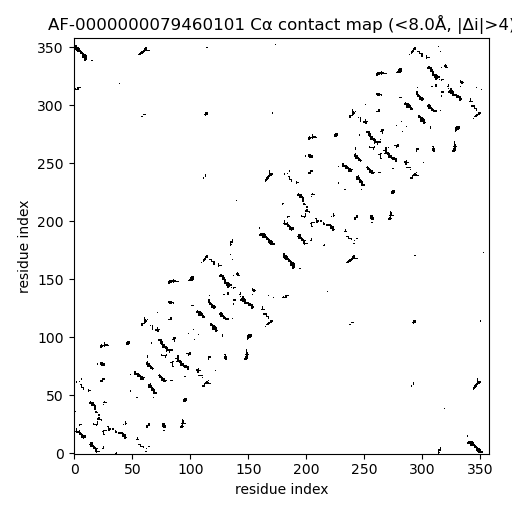23 1 90.81 23 TYR B C 1
ATOM 1513 O O . TYR B 1 23 ? -4.707 17.688 -0.618 1 90.81 23 TYR B O 1
ATOM 1521 N N . GLY B 1 24 ? -2.594 18.438 -0.234 1 92.31 24 GLY B N 1
ATOM 1522 C CA . GLY B 1 24 ? -2.74 18.312 1.206 1 92.31 24 GLY B CA 1
ATOM 1523 C C . GLY B 1 24 ? -2.354 16.938 1.721 1 92.31 24 GLY B C 1
ATOM 1524 O O . GLY B 1 24 ? -2.656 16.594 2.863 1 92.31 24 GLY B O 1
ATOM 1525 N N . GLN B 1 25 ? -1.705 16.203 0.885 1 91.19 25 GLN B N 1
ATOM 1526 C CA . GLN B 1 25 ? -1.385 14.828 1.225 1 91.19 25 GLN B CA 1
ATOM 1527 C C . GLN B 1 25 ? -0.314 14.758 2.309 1 91.19 25 GLN B C 1
ATOM 1529 O O . GLN B 1 25 ? -0.102 13.711 2.916 1 91.19 25 GLN B O 1
ATOM 1534 N N . CYS B 1 26 ? 0.336 15.812 2.611 1 90.19 26 CYS B N 1
ATOM 1535 C CA . CYS B 1 26 ? 1.277 15.859 3.725 1 90.19 26 CYS B CA 1
ATOM 1536 C C . CYS B 1 26 ? 0.619 16.422 4.977 1 90.19 26 CYS B C 1
ATOM 1538 O O . CYS B 1 26 ? 1.295 16.703 5.969 1 90.19 26 CYS B O 1
ATOM 1540 N N . CYS B 1 27 ? -0.635 16.641 4.934 1 93.75 27 CYS B N 1
ATOM 1541 C CA . CYS B 1 27 ? -1.446 17.047 6.078 1 93.75 27 CYS B CA 1
ATOM 1542 C C . CYS B 1 27 ? -0.977 18.391 6.629 1 93.75 27 CYS B C 1
ATOM 1544 O O . CYS B 1 27 ? -0.803 18.547 7.836 1 93.75 27 CYS B O 1
ATOM 1546 N N . ARG B 1 28 ? -0.698 19.281 5.801 1 90.5 28 ARG B N 1
ATOM 1547 C CA . ARG B 1 28 ? -0.398 20.672 6.109 1 90.5 28 ARG B CA 1
ATOM 1548 C C . ARG B 1 28 ? -1.034 21.609 5.086 1 90.5 28 ARG B C 1
ATOM 1550 O O . ARG B 1 28 ? -1.445 21.172 4.008 1 90.5 28 ARG B O 1
ATOM 1557 N N . PRO B 1 29 ? -1.227 22.828 5.477 1 90.56 29 PRO B N 1
ATOM 1558 C CA . PRO B 1 29 ? -1.852 23.75 4.52 1 90.56 29 PRO B CA 1
ATOM 1559 C C . PRO B 1 29 ? -1.129 23.781 3.176 1 90.56 29 PRO B C 1
ATOM 1561 O O . PRO B 1 29 ? 0.101 23.703 3.131 1 90.56 29 PRO B O 1
ATOM 1564 N N . ILE B 1 30 ? -1.906 23.828 2.225 1 88.12 30 ILE B N 1
ATOM 1565 C CA . ILE B 1 3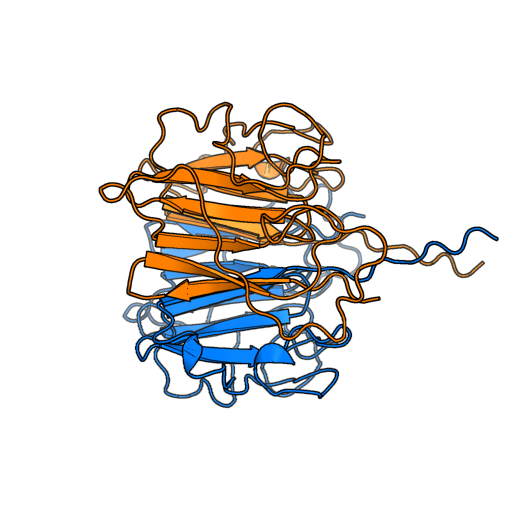0 ? -1.371 23.906 0.87 1 88.12 30 ILE B CA 1
ATOM 1566 C C . ILE B 1 30 ? -0.821 25.297 0.603 1 88.12 30 ILE B C 1
ATOM 1568 O O . ILE B 1 30 ? -1.51 26.297 0.827 1 88.12 30 ILE B O 1
ATOM 1572 N N . ILE B 1 31 ? 0.413 25.359 0.269 1 85 31 ILE B N 1
ATOM 1573 C CA . ILE B 1 31 ? 1.038 26.609 -0.116 1 85 31 ILE B CA 1
ATOM 1574 C C . ILE B 1 31 ? 1.091 26.719 -1.639 1 85 31 ILE B C 1
ATOM 1576 O O . ILE B 1 31 ? 1.671 25.859 -2.307 1 85 31 ILE B O 1
ATOM 1580 N N . LYS B 1 32 ? 0.502 27.703 -2.156 1 83.5 32 LYS B N 1
ATOM 1581 C CA . LYS B 1 32 ? 0.442 27.906 -3.6 1 83.5 32 LYS B CA 1
ATOM 1582 C C . LYS B 1 32 ? 1.842 28.016 -4.199 1 83.5 32 LYS B C 1
ATOM 1584 O O . LYS B 1 32 ? 2.709 28.703 -3.645 1 83.5 32 LYS B O 1
ATOM 1589 N N . ASP B 1 33 ? 2.197 27.203 -5.203 1 80 33 ASP B N 1
ATOM 1590 C CA . ASP B 1 33 ? 3.424 27.234 -5.992 1 80 33 ASP B CA 1
ATOM 1591 C C . ASP B 1 33 ? 4.621 26.75 -5.172 1 80 33 ASP B C 1
ATOM 1593 O O . ASP B 1 33 ? 5.75 27.203 -5.395 1 80 33 ASP B O 1
ATOM 1597 N N . GLU B 1 34 ? 4.305 26.078 -4.137 1 78.75 34 GLU B N 1
ATOM 1598 C CA . GLU B 1 34 ? 5.402 25.5 -3.365 1 78.75 34 GLU B CA 1
ATOM 1599 C C . GLU B 1 34 ? 6.277 24.609 -4.234 1 78.75 34 GLU B C 1
ATOM 1601 O O . GLU B 1 34 ? 5.766 23.844 -5.062 1 78.75 34 GLU B O 1
ATOM 1606 N N . ASP B 1 35 ? 7.621 24.797 -4.23 1 72.31 35 ASP B N 1
ATOM 1607 C CA . ASP B 1 35 ? 8.555 23.906 -4.902 1 72.31 35 ASP B CA 1
ATOM 1608 C C . ASP B 1 35 ? 8.82 22.656 -4.062 1 72.31 35 ASP B C 1
ATOM 1610 O O . ASP B 1 35 ? 9.5 22.719 -3.037 1 72.31 35 ASP B O 1
ATOM 1614 N N . TYR B 1 36 ? 8.312 21.547 -4.449 1 66 36 TYR B N 1
ATOM 1615 C CA . TYR B 1 36 ? 8.391 20.328 -3.664 1 66 36 TYR B CA 1
ATOM 1616 C C . TYR B 1 36 ? 9.664 19.562 -3.992 1 66 36 TYR B C 1
ATOM 1618 O O . TYR B 1 36 ? 10.047 18.641 -3.26 1 66 36 TYR B O 1
ATOM 1626 N N . LEU B 1 37 ? 10.203 19.672 -5.156 1 59.12 37 LEU B N 1
ATOM 1627 C CA . LEU B 1 37 ? 11.414 18.953 -5.539 1 59.12 37 LEU B CA 1
ATOM 1628 C C . LEU B 1 37 ? 12.539 19.219 -4.555 1 59.12 37 LEU B C 1
ATOM 1630 O O . LEU B 1 37 ? 13.359 18.344 -4.285 1 59.12 37 LEU B O 1
ATOM 1634 N N . LYS B 1 38 ? 12.578 20.484 -4.121 1 52.91 38 LYS B N 1
ATOM 1635 C CA . LYS B 1 38 ? 13.727 20.891 -3.318 1 52.91 38 LYS B CA 1
ATOM 1636 C C . LYS B 1 38 ? 13.445 20.734 -1.828 1 52.91 38 LYS B C 1
ATOM 1638 O O . LYS B 1 38 ? 14.305 21.031 -0.993 1 52.91 38 LYS B O 1
ATOM 1643 N N . SER B 1 39 ? 12.203 20.203 -1.568 1 52.44 39 SER B N 1
ATOM 1644 C CA . SER B 1 39 ? 11.906 20.344 -0.146 1 52.44 39 SER B CA 1
ATOM 1645 C C . SER B 1 39 ? 12.133 19.031 0.598 1 52.44 39 SER B C 1
ATOM 1647 O O . SER B 1 39 ? 11.406 18.062 0.383 1 52.44 39 SER B O 1
ATOM 1649 N N . SER B 1 40 ? 13.328 18.703 0.851 1 61.84 40 SER B N 1
ATOM 1650 C CA . SER B 1 40 ? 13.688 17.672 1.82 1 61.84 40 SER B CA 1
ATOM 1651 C C . SER B 1 40 ? 13.172 18.016 3.213 1 61.84 40 SER B C 1
ATOM 1653 O O . SER B 1 40 ? 13.617 17.453 4.207 1 61.84 40 SER B O 1
ATOM 1655 N N . THR B 1 41 ? 12.234 18.953 3.156 1 76.06 41 THR B N 1
ATOM 1656 C CA . THR B 1 41 ? 11.734 19.375 4.457 1 76.06 41 THR B CA 1
ATOM 1657 C C . THR B 1 41 ? 10.781 18.328 5.035 1 76.06 41 THR B C 1
ATOM 1659 O O . THR B 1 41 ? 9.906 17.828 4.328 1 76.06 41 THR B O 1
ATOM 1662 N N . ILE B 1 42 ? 11.031 18.016 6.203 1 83.12 42 ILE B N 1
ATOM 1663 C CA . ILE B 1 42 ? 10.211 17.062 6.953 1 83.12 42 ILE B CA 1
ATOM 1664 C C . ILE B 1 42 ? 9.234 17.828 7.848 1 83.12 42 ILE B C 1
ATOM 1666 O O . ILE B 1 42 ? 9.602 18.828 8.461 1 83.12 42 ILE B O 1
ATOM 1670 N N . HIS B 1 43 ? 8.008 17.422 7.848 1 88.06 43 HIS B N 1
ATOM 1671 C CA . HIS B 1 43 ? 6.969 18.078 8.625 1 88.06 43 HIS B CA 1
ATOM 1672 C C . HIS B 1 43 ? 6.328 17.125 9.625 1 88.06 43 HIS B C 1
ATOM 1674 O O . HIS B 1 43 ? 6.094 15.953 9.305 1 88.06 43 HIS B O 1
ATOM 1680 N N . LEU B 1 44 ? 6.117 17.656 10.773 1 90.31 44 LEU B N 1
ATOM 1681 C CA . LEU B 1 44 ? 5.355 16.922 11.773 1 90.31 44 LEU B CA 1
ATOM 1682 C C . LEU B 1 44 ? 3.863 16.969 11.469 1 90.31 44 LEU B C 1
ATOM 1684 O O . LEU B 1 44 ? 3.332 18.031 11.133 1 90.31 44 LEU B O 1
ATOM 1688 N N . ILE B 1 45 ? 3.271 15.836 11.547 1 93.5 45 ILE B N 1
ATOM 1689 C CA . ILE B 1 45 ? 1.828 15.797 11.336 1 93.5 45 ILE B CA 1
ATOM 1690 C C . ILE B 1 45 ? 1.115 15.75 12.688 1 93.5 45 ILE B C 1
ATOM 1692 O O . ILE B 1 45 ? 1.386 14.867 13.508 1 93.5 45 ILE B O 1
ATOM 1696 N N . HIS B 1 46 ? 0.243 16.672 12.805 1 91.25 46 HIS B N 1
ATOM 1697 C CA . HIS B 1 46 ? -0.666 16.672 13.953 1 91.25 46 HIS B CA 1
ATOM 1698 C C . HIS B 1 46 ? -2.061 16.203 13.539 1 91.25 46 HIS B C 1
ATOM 1700 O O . HIS B 1 46 ? -2.588 16.641 12.516 1 91.25 46 HIS B O 1
ATOM 1706 N N . GLY B 1 47 ? -2.555 15.25 14.242 1 91.12 47 GLY B N 1
ATOM 1707 C CA . GLY B 1 47 ? -3.91 14.797 13.984 1 91.12 47 GLY B CA 1
ATOM 1708 C C . GLY B 1 47 ? -4.758 14.695 15.242 1 91.12 47 GLY B C 1
ATOM 1709 O O . GLY B 1 47 ? -4.285 14.992 16.344 1 91.12 47 GLY B O 1
ATOM 1710 N N . PRO B 1 48 ? -6.039 14.422 14.992 1 92.44 48 PRO B N 1
ATOM 1711 C CA . PRO B 1 48 ? -6.977 14.406 16.109 1 92.44 48 PRO B CA 1
ATOM 1712 C C . PRO B 1 48 ? -6.906 13.109 16.922 1 92.44 48 PRO B C 1
ATOM 1714 O O . PRO B 1 48 ? -7.898 12.711 17.531 1 92.44 48 PRO B O 1
ATOM 1717 N N . TRP B 1 49 ? -5.836 12.367 16.891 1 89.75 49 TRP B N 1
ATOM 1718 C CA . TRP B 1 49 ? -5.719 11.133 17.656 1 89.75 49 TRP B CA 1
ATOM 1719 C C . TRP B 1 49 ? -5.148 11.414 19.047 1 89.75 49 TRP B C 1
ATOM 1721 O O . TRP B 1 49 ? -4.359 12.344 19.219 1 89.75 49 TRP B O 1
ATOM 1731 N N . ASP B 1 50 ? -5.605 10.586 19.953 1 87.81 50 ASP B N 1
ATOM 1732 C CA . ASP B 1 50 ? -5.289 10.758 21.359 1 87.81 50 ASP B CA 1
ATOM 1733 C C . ASP B 1 50 ? -4.035 9.977 21.75 1 87.81 50 ASP B C 1
ATOM 1735 O O . ASP B 1 50 ? -3.652 9.031 21.047 1 87.81 50 ASP B O 1
ATOM 1739 N N . SER B 1 51 ? -3.482 10.414 22.859 1 90.38 51 SER B N 1
ATOM 1740 C CA . SER B 1 51 ? -2.303 9.727 23.391 1 90.38 51 SER B CA 1
ATOM 1741 C C . SER B 1 51 ? -2.613 8.273 23.719 1 90.38 51 SER B C 1
ATOM 1743 O O . SER B 1 51 ? -1.73 7.414 23.672 1 90.38 51 SER B O 1
ATOM 1745 N N . ASP B 1 52 ? -3.848 8.016 24.047 1 93.38 52 ASP B N 1
ATOM 1746 C CA . ASP B 1 52 ? -4.227 6.648 24.406 1 93.38 52 ASP B CA 1
ATOM 1747 C C . ASP B 1 52 ? -4.617 5.848 23.156 1 93.38 52 ASP B C 1
ATOM 1749 O O . ASP B 1 52 ? -4.855 4.641 23.234 1 93.38 52 ASP B O 1
ATOM 1753 N N . ASP B 1 53 ? -4.738 6.512 22.062 1 95.06 53 ASP B N 1
ATOM 1754 C CA . ASP B 1 53 ? -5.031 5.879 20.781 1 95.06 53 ASP B CA 1
ATOM 1755 C C . ASP B 1 53 ? -4.102 6.398 19.688 1 95.06 53 ASP B C 1
ATOM 1757 O O . ASP B 1 53 ? -4.555 7.008 18.703 1 95.06 53 ASP B O 1
ATOM 1761 N N . PRO B 1 54 ? -2.77 6.105 19.859 1 95.62 54 PRO B N 1
ATOM 1762 C CA . PRO B 1 54 ? -1.78 6.621 18.922 1 95.62 54 PRO B CA 1
ATOM 1763 C C . PRO B 1 54 ? -1.885 5.961 17.547 1 95.62 54 PRO B C 1
ATOM 1765 O O . PRO B 1 54 ? -2.508 4.906 17.406 1 95.62 54 PRO B O 1
ATOM 1768 N N . ILE B 1 55 ? -1.313 6.602 16.578 1 96.62 55 ILE B N 1
ATOM 1769 C CA . ILE B 1 55 ? -1.195 6.02 15.242 1 96.62 55 ILE B CA 1
ATOM 1770 C C . ILE B 1 55 ? -0.18 4.879 15.266 1 96.62 55 ILE B C 1
ATOM 1772 O O . ILE B 1 55 ? 0.888 5.004 15.867 1 96.62 55 ILE B O 1
ATOM 1776 N N . THR B 1 56 ? -0.558 3.77 14.594 1 95.5 56 THR B N 1
ATOM 1777 C CA . THR B 1 56 ? 0.319 2.605 14.609 1 95.5 56 THR B CA 1
ATOM 1778 C C . THR B 1 56 ? 0.728 2.223 13.188 1 95.5 56 THR B C 1
ATOM 1780 O O . THR B 1 56 ? 1.69 1.478 12.992 1 95.5 56 THR B O 1
ATOM 1783 N N . ASN B 1 57 ? 0.003 2.699 12.203 1 95.5 57 ASN B N 1
ATOM 1784 C CA . ASN B 1 57 ? 0.286 2.4 10.805 1 95.5 57 ASN B CA 1
ATOM 1785 C C . ASN B 1 57 ? -0.023 3.592 9.898 1 95.5 57 ASN B C 1
ATOM 1787 O O . ASN B 1 57 ? -0.97 4.336 10.156 1 95.5 57 ASN B O 1
ATOM 1791 N N . VAL B 1 58 ? 0.808 3.75 8.898 1 95.69 58 VAL B N 1
ATOM 1792 C CA . VAL B 1 58 ? 0.573 4.777 7.891 1 95.69 58 VAL B CA 1
ATOM 1793 C C . VAL B 1 58 ? 0.544 4.145 6.5 1 95.69 58 VAL B C 1
ATOM 1795 O O . VAL B 1 58 ? 1.255 3.172 6.238 1 95.69 58 VAL B O 1
ATOM 1798 N N . THR B 1 59 ? -0.253 4.652 5.621 1 93.94 59 THR B N 1
ATOM 1799 C CA . THR B 1 59 ? -0.402 4.207 4.238 1 93.94 59 THR B CA 1
ATOM 1800 C C . THR B 1 59 ? -0.562 5.402 3.303 1 93.94 59 THR B C 1
ATOM 1802 O O . THR B 1 59 ? -1.183 6.406 3.666 1 93.94 59 THR B O 1
ATOM 1805 N N . CYS B 1 60 ? 0.033 5.246 2.131 1 91.25 60 CYS B N 1
ATOM 1806 C CA . CYS B 1 60 ? -0.12 6.305 1.139 1 91.25 60 CYS B CA 1
ATOM 1807 C C . CYS B 1 60 ? -0.859 5.793 -0.093 1 91.25 60 CYS B C 1
ATOM 1809 O O . CYS B 1 60 ? -0.639 4.66 -0.528 1 91.25 60 CYS B O 1
ATOM 1811 N N . GLY B 1 61 ? -1.768 6.562 -0.579 1 89.12 61 GLY B N 1
ATOM 1812 C CA . GLY B 1 61 ? -2.248 6.434 -1.945 1 89.12 61 GLY B CA 1
ATOM 1813 C C . GLY B 1 61 ? -1.468 7.281 -2.934 1 89.12 61 GLY B C 1
ATOM 1814 O O . GLY B 1 61 ? -0.301 7.602 -2.699 1 89.12 61 GLY B O 1
ATOM 1815 N N . GLN B 1 62 ? -2.127 7.59 -4.023 1 84.94 62 GLN B N 1
ATOM 1816 C CA . GLN B 1 62 ? -1.444 8.43 -5 1 84.94 62 GLN B CA 1
ATOM 1817 C C . GLN B 1 62 ? -1.224 9.844 -4.453 1 84.94 62 GLN B C 1
ATOM 1819 O O . GLN B 1 62 ? -0.104 10.359 -4.484 1 84.94 62 GLN B O 1
ATOM 1824 N N . ASP B 1 63 ? -2.23 10.477 -3.961 1 90.12 63 ASP B N 1
ATOM 1825 C CA . ASP B 1 63 ? -2.18 11.836 -3.426 1 90.12 63 ASP B CA 1
ATOM 1826 C C . ASP B 1 63 ? -2.916 11.922 -2.09 1 90.12 63 ASP B C 1
ATOM 1828 O O . ASP B 1 63 ? -3.498 12.961 -1.767 1 90.12 63 ASP B O 1
ATOM 1832 N N . THR B 1 64 ? -2.965 10.797 -1.466 1 93.56 64 THR B N 1
ATOM 1833 C CA . THR B 1 64 ? -3.709 10.695 -0.216 1 93.56 64 THR B CA 1
ATOM 1834 C C . THR B 1 64 ? -2.889 9.977 0.85 1 93.56 64 THR B C 1
ATOM 1836 O O . THR B 1 64 ? -2.072 9.109 0.53 1 93.56 64 THR B O 1
ATOM 1839 N N . SER B 1 65 ? -3.098 10.336 2.039 1 95.75 65 SER B N 1
ATOM 1840 C CA . SER B 1 65 ? -2.438 9.719 3.186 1 95.75 65 SER B CA 1
ATOM 1841 C C . SER B 1 65 ? -3.453 9.156 4.172 1 95.75 65 SER B C 1
ATOM 1843 O O . SER B 1 65 ? -4.504 9.758 4.402 1 95.75 65 SER B O 1
ATOM 1845 N N . PHE B 1 66 ? -3.117 7.98 4.738 1 96.94 66 PHE B N 1
ATOM 1846 C CA . PHE B 1 66 ? -3.986 7.305 5.691 1 96.94 66 PHE B CA 1
ATOM 1847 C C . PHE B 1 66 ? -3.236 6.992 6.98 1 96.94 66 PHE B C 1
ATOM 1849 O O . PHE B 1 66 ? -2.059 6.633 6.949 1 96.94 66 PHE B O 1
ATOM 1856 N N . PHE B 1 67 ? -3.939 7.105 8.047 1 97.38 67 PHE B N 1
ATOM 1857 C CA . PHE B 1 67 ? -3.42 6.875 9.391 1 97.38 67 PHE B CA 1
ATOM 1858 C C . PHE B 1 67 ? -4.316 5.914 10.164 1 97.38 67 PHE B C 1
ATOM 1860 O O . PHE B 1 67 ? -5.516 6.156 10.305 1 97.38 67 PHE B O 1
ATOM 1867 N N . LEU B 1 68 ? -3.758 4.855 10.609 1 97.5 68 LEU B N 1
ATOM 1868 C CA . LEU B 1 68 ? -4.477 3.842 11.383 1 97.5 68 LEU B CA 1
ATOM 1869 C C . LEU B 1 68 ? -4.059 3.875 12.844 1 97.5 68 LEU B C 1
ATOM 1871 O O . LEU B 1 68 ? -2.873 3.756 13.164 1 97.5 68 LEU B O 1
ATOM 1875 N N . SER B 1 69 ? -5.051 4.039 13.719 1 96.88 69 SER B N 1
ATOM 1876 C CA . SER B 1 69 ? -4.758 4.148 15.148 1 96.88 69 SER B CA 1
ATOM 1877 C C . SER B 1 69 ? -4.766 2.779 15.82 1 96.88 69 SER B C 1
ATOM 1879 O O . SER B 1 69 ? -5.203 1.792 15.227 1 96.88 69 SER B O 1
ATOM 1881 N N . LYS B 1 70 ? -4.297 2.736 17 1 96.25 70 LYS B N 1
ATOM 1882 C CA . LYS B 1 70 ? -4.234 1.524 17.812 1 96.25 70 LYS B CA 1
ATOM 1883 C C . LYS B 1 70 ? -5.625 0.934 18.016 1 96.25 70 LYS B C 1
ATOM 1885 O O . LYS B 1 70 ? -5.793 -0.287 18.031 1 96.25 70 LYS B O 1
ATOM 1890 N N . LYS B 1 71 ? -6.656 1.764 18.172 1 96.62 71 LYS B N 1
ATOM 1891 C CA . LYS B 1 71 ? -8.023 1.304 18.406 1 96.62 71 LYS B CA 1
ATOM 1892 C C . LYS B 1 71 ? -8.75 1.021 17.109 1 96.62 71 LYS B C 1
ATOM 1894 O O . LYS B 1 71 ? -9.961 0.773 17.094 1 96.62 71 LYS B O 1
ATOM 1899 N N . GLY B 1 72 ? -8.07 1.174 16 1 97.06 72 GLY B N 1
ATOM 1900 C CA . GLY B 1 72 ? -8.617 0.757 14.719 1 97.06 72 GLY B CA 1
ATOM 1901 C C . GLY B 1 72 ? -9.344 1.87 13.992 1 97.06 72 GLY B C 1
ATOM 1902 O O . GLY B 1 72 ? -10.117 1.61 13.07 1 97.06 72 GLY B O 1
ATOM 1903 N N . ARG B 1 73 ? -9.188 3.105 14.461 1 96.94 73 ARG B N 1
ATOM 1904 C CA . ARG B 1 73 ? -9.75 4.238 13.734 1 96.94 73 ARG B CA 1
ATOM 1905 C C . ARG B 1 73 ? -8.859 4.625 12.555 1 96.94 73 ARG B C 1
ATOM 1907 O O . ARG B 1 73 ? -7.637 4.512 12.625 1 96.94 73 ARG B O 1
ATOM 1914 N N . VAL B 1 74 ? -9.469 5.066 11.484 1 97.81 74 VAL B N 1
ATOM 1915 C CA . VAL B 1 74 ? -8.742 5.449 10.281 1 97.81 74 VAL B CA 1
ATOM 1916 C C . VAL B 1 74 ? -8.969 6.93 9.984 1 97.81 74 VAL B C 1
ATOM 1918 O O . VAL B 1 74 ? -10.102 7.406 10 1 97.81 74 VAL B O 1
ATOM 1921 N N . PHE B 1 75 ? -7.875 7.648 9.781 1 97.94 75 PHE B N 1
ATOM 1922 C CA . PHE B 1 75 ? -7.887 9.047 9.391 1 97.94 75 PHE B CA 1
ATOM 1923 C C . PHE B 1 75 ? -7.262 9.227 8.008 1 97.94 75 PHE B C 1
ATOM 1925 O O . PHE B 1 75 ? -6.395 8.453 7.609 1 97.94 75 PHE B O 1
ATOM 1932 N N . SER B 1 76 ? -7.703 10.234 7.332 1 97.69 76 SER B N 1
ATOM 1933 C CA . SER B 1 76 ? -7.125 10.484 6.016 1 97.69 76 SER B CA 1
ATOM 1934 C C . SER B 1 76 ? -6.996 11.977 5.742 1 97.69 76 SER B C 1
ATOM 1936 O O . SER B 1 76 ? -7.641 12.789 6.406 1 97.69 76 SER B O 1
ATOM 1938 N N . CYS B 1 77 ? -6.137 12.359 4.832 1 96.88 77 CYS B N 1
ATOM 1939 C CA . CYS B 1 77 ? -6.012 13.688 4.242 1 96.88 77 CYS B CA 1
ATOM 1940 C C . CYS B 1 77 ? -5.48 13.602 2.814 1 96.88 77 CYS B C 1
ATOM 1942 O O . CYS B 1 77 ? -5.102 12.523 2.352 1 96.88 77 CYS B O 1
ATOM 1944 N N . GLY B 1 78 ? -5.551 14.75 2.154 1 95.69 78 GLY B N 1
ATOM 1945 C CA . GLY B 1 78 ? -5.062 14.812 0.786 1 95.69 78 GLY B CA 1
ATOM 1946 C C . GLY B 1 78 ? -6.172 14.992 -0.233 1 95.69 78 GLY B C 1
ATOM 1947 O O . GLY B 1 78 ? -7.176 15.656 0.044 1 95.69 78 GLY B O 1
ATOM 1948 N N . TRP B 1 79 ? -5.887 14.461 -1.479 1 94 79 TRP B N 1
ATOM 1949 C CA . TRP B 1 79 ? -6.82 14.594 -2.594 1 94 79 TRP B CA 1
ATOM 1950 C C . TRP B 1 79 ? -8.039 13.695 -2.393 1 94 79 TRP B C 1
ATOM 1952 O O . TRP B 1 79 ? -7.906 12.531 -2.01 1 94 79 TRP B O 1
ATOM 1962 N N . GLY B 1 80 ? -9.203 14.211 -2.582 1 92.94 80 GLY B N 1
ATOM 1963 C CA . GLY B 1 80 ? -10.422 13.453 -2.383 1 92.94 80 GLY B CA 1
ATOM 1964 C C . GLY B 1 80 ? -11.281 13.367 -3.629 1 92.94 80 GLY B C 1
ATOM 1965 O O . GLY B 1 80 ? -12.461 13.008 -3.553 1 92.94 80 GLY B O 1
ATOM 1966 N N . GLY B 1 81 ? -10.766 13.711 -4.77 1 91.5 81 GLY B N 1
ATOM 1967 C CA . GLY B 1 81 ? -11.523 13.906 -5.996 1 91.5 81 GLY B CA 1
ATOM 1968 C C . GLY B 1 81 ? -12.297 12.672 -6.422 1 91.5 81 GLY B C 1
ATOM 1969 O O . GLY B 1 81 ? -13.359 12.781 -7.031 1 91.5 81 GLY B O 1
ATOM 1970 N N . ASP B 1 82 ? -11.859 11.539 -6.043 1 90.38 82 ASP B N 1
ATOM 1971 C CA . ASP B 1 82 ? -12.508 10.289 -6.426 1 90.38 82 ASP B CA 1
ATOM 1972 C C . ASP B 1 82 ? -13.133 9.594 -5.215 1 90.38 82 ASP B C 1
ATOM 1974 O O . ASP B 1 82 ? -13.5 8.422 -5.285 1 90.38 82 ASP B O 1
ATOM 1978 N N . GLY B 1 83 ? -13.125 10.312 -4.098 1 93.5 83 GLY B N 1
ATOM 1979 C CA . GLY B 1 83 ? -13.734 9.758 -2.898 1 93.5 83 GLY B CA 1
ATOM 1980 C C . GLY B 1 83 ? -12.75 8.969 -2.045 1 93.5 83 GLY B C 1
ATOM 1981 O O . GLY B 1 83 ? -13.133 8.391 -1.028 1 93.5 83 GLY B O 1
ATOM 1982 N N . GLN B 1 84 ? -11.539 9.031 -2.406 1 92.56 84 GLN B N 1
ATOM 1983 C CA . GLN B 1 84 ? -10.555 8.141 -1.797 1 92.56 84 GLN B CA 1
ATOM 1984 C C . GLN B 1 84 ? -10.281 8.539 -0.35 1 92.56 84 GLN B C 1
ATOM 1986 O O . GLN B 1 84 ? -9.75 7.742 0.427 1 92.56 84 GLN B O 1
ATOM 1991 N N . THR B 1 85 ? -10.641 9.758 0.036 1 95.94 85 THR B N 1
ATOM 1992 C CA . THR B 1 85 ? -10.414 10.109 1.435 1 95.94 85 THR B CA 1
ATOM 1993 C C . THR B 1 85 ? -11.453 9.438 2.332 1 95.94 85 THR B C 1
ATOM 1995 O O . THR B 1 85 ? -11.273 9.367 3.551 1 95.94 85 THR B O 1
ATOM 1998 N N . GLY B 1 86 ? -12.602 9.055 1.818 1 96.81 86 GLY B N 1
ATOM 1999 C CA . GLY B 1 86 ? -13.609 8.336 2.582 1 96.81 86 GLY B CA 1
ATOM 2000 C C . GLY B 1 86 ? -14.391 9.227 3.521 1 96.81 86 GLY B C 1
ATOM 2001 O O . GLY B 1 86 ? -14.938 8.758 4.52 1 96.81 86 GLY B O 1
ATOM 2002 N N . LEU B 1 87 ? -14.43 10.492 3.266 1 97.06 87 LEU B N 1
ATOM 2003 C CA . LEU B 1 87 ? -14.992 11.445 4.215 1 97.06 87 LEU B CA 1
ATOM 2004 C C . LEU B 1 87 ? -16.422 11.828 3.82 1 97.06 87 LEU B C 1
ATOM 2006 O O . LEU B 1 87 ? -17.016 12.719 4.434 1 97.06 87 LEU B O 1
ATOM 2010 N N . GLY B 1 88 ? -16.953 11.211 2.779 1 95.44 88 GLY B N 1
ATOM 2011 C CA . GLY B 1 88 ? -18.328 11.453 2.381 1 95.44 88 GLY B CA 1
ATOM 2012 C C . GLY B 1 88 ? -18.484 12.625 1.43 1 95.44 88 GLY B C 1
ATOM 2013 O O . GLY B 1 88 ? -19.594 13.094 1.181 1 95.44 88 GLY B O 1
ATOM 2014 N N . HIS B 1 89 ? -17.359 13.156 1.064 1 94.25 89 HIS B N 1
ATOM 2015 C CA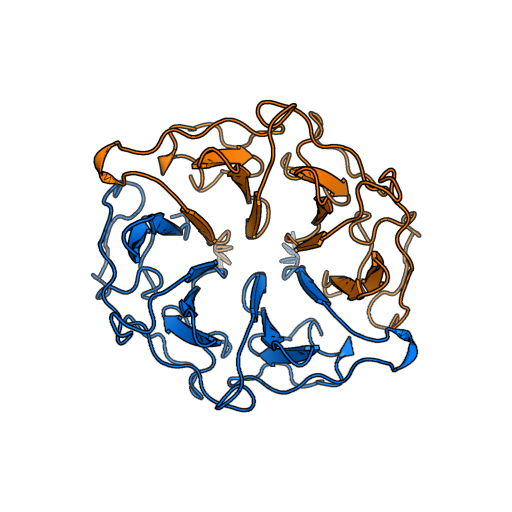 . HIS B 1 89 ? -17.312 14.211 0.06 1 94.25 89 HIS B CA 1
ATOM 2016 C C . HIS B 1 89 ? -16.094 14.039 -0.86 1 94.25 89 HIS B C 1
ATOM 2018 O O . HIS B 1 89 ? -15.289 13.133 -0.667 1 94.25 89 HIS B O 1
ATOM 2024 N N . CYS B 1 90 ? -15.93 14.836 -1.906 1 93.56 90 CYS B N 1
ATOM 2025 C CA . CYS B 1 90 ? -14.875 14.68 -2.9 1 93.56 90 CYS B CA 1
ATOM 2026 C C . CYS B 1 90 ? -13.906 15.859 -2.857 1 93.56 90 CYS B C 1
ATOM 2028 O O . CYS B 1 90 ? -13.211 16.141 -3.836 1 93.56 90 CYS B O 1
ATOM 2030 N N . ASN B 1 91 ? -13.859 16.562 -1.712 1 94.06 91 ASN B N 1
ATOM 2031 C CA . ASN B 1 91 ? -12.938 17.672 -1.548 1 94.06 91 ASN B CA 1
ATOM 2032 C C . ASN B 1 91 ? -11.578 17.203 -1.037 1 94.06 91 ASN B C 1
ATOM 2034 O O . ASN B 1 91 ? -11.477 16.141 -0.414 1 94.06 91 ASN B O 1
ATOM 2038 N N . SER B 1 92 ? -10.578 17.953 -1.337 1 94.12 92 SER B N 1
ATOM 2039 C CA . SER B 1 92 ? -9.289 17.734 -0.691 1 94.12 92 SER B CA 1
ATOM 2040 C C . SER B 1 92 ? -9.281 18.266 0.737 1 94.12 92 SER B C 1
ATOM 2042 O O . SER B 1 92 ? -9.93 19.281 1.029 1 94.12 92 SER B O 1
ATOM 2044 N N . VAL B 1 93 ? -8.594 17.609 1.55 1 95.19 93 VAL B N 1
ATOM 2045 C CA . VAL B 1 93 ? -8.461 18.016 2.941 1 95.19 93 VAL B CA 1
ATOM 2046 C C . VAL B 1 93 ? -6.988 18.016 3.342 1 95.19 93 VAL B C 1
ATOM 2048 O O . VAL B 1 93 ? -6.23 17.125 2.949 1 95.19 93 VAL B O 1
ATOM 2051 N N . SER B 1 94 ? -6.562 19.031 4.18 1 95.06 94 SER B N 1
ATOM 2052 C CA . SER B 1 94 ? -5.156 19.172 4.539 1 95.06 94 SER B CA 1
ATOM 2053 C C . SER B 1 94 ? -4.926 18.812 6.004 1 95.06 94 SER B C 1
ATOM 2055 O O . SER B 1 94 ? -3.881 19.156 6.57 1 95.06 94 SER B O 1
ATOM 2057 N N . HIS B 1 95 ? -5.863 18.234 6.625 1 95.81 95 HIS B N 1
ATOM 2058 C CA . HIS B 1 95 ? -5.742 17.734 7.988 1 95.81 95 HIS B CA 1
ATOM 2059 C C . HIS B 1 95 ? -6.316 16.328 8.109 1 95.81 95 HIS B C 1
ATOM 2061 O O . HIS B 1 95 ? -7.336 16.016 7.496 1 95.81 95 HIS B O 1
ATOM 2067 N N . PRO B 1 96 ? -5.621 15.578 8.93 1 96.69 96 PRO B N 1
ATOM 2068 C CA . PRO B 1 96 ? -6.199 14.242 9.117 1 96.69 96 PRO B CA 1
ATOM 2069 C C . PRO B 1 96 ? -7.633 14.289 9.641 1 96.69 96 PRO B C 1
ATOM 2071 O O . PRO B 1 96 ? -7.906 14.953 10.648 1 96.69 96 PRO B O 1
ATOM 2074 N N . SER B 1 97 ? -8.5 13.602 8.961 1 97.38 97 SER B N 1
ATOM 2075 C CA . SER B 1 97 ? -9.906 13.57 9.328 1 97.38 97 SER B CA 1
ATOM 2076 C C . SER B 1 97 ? -10.422 12.141 9.438 1 97.38 97 SER B C 1
ATOM 2078 O O . SER B 1 97 ? -10.047 11.273 8.648 1 97.38 97 SER B O 1
ATOM 2080 N N . LEU B 1 98 ? -11.289 11.953 10.391 1 97.19 98 LEU B N 1
ATOM 2081 C CA . LEU B 1 98 ? -11.82 10.625 10.664 1 97.19 98 LEU B CA 1
ATOM 2082 C C . LEU B 1 98 ? -12.711 10.148 9.516 1 97.19 98 LEU B C 1
ATOM 2084 O O . LEU B 1 98 ? -13.625 10.867 9.094 1 97.19 98 LEU B O 1
ATOM 2088 N N . ILE B 1 99 ? -12.352 8.977 9 1 96.94 99 ILE B N 1
ATOM 2089 C CA . ILE B 1 99 ? -13.102 8.406 7.887 1 96.94 99 ILE B CA 1
ATOM 2090 C C . ILE B 1 99 ? -14.477 7.949 8.367 1 96.94 99 ILE B C 1
ATOM 2092 O O . ILE B 1 99 ? -14.625 7.512 9.508 1 96.94 99 ILE B O 1
ATOM 2096 N N . LYS B 1 100 ? -15.438 7.98 7.465 1 94 100 LYS B N 1
ATOM 2097 C CA . LYS B 1 100 ? -16.828 7.684 7.762 1 94 100 LYS B CA 1
ATOM 2098 C C . LYS B 1 100 ? -17.297 6.418 7.043 1 94 100 LYS B C 1
ATOM 2100 O O . LYS B 1 100 ? -16.469 5.574 6.68 1 94 100 LYS B O 1
ATOM 2105 N N . GLY B 1 101 ? -18.672 6.188 7.102 1 95.06 101 GLY B N 1
ATOM 2106 C CA . GLY B 1 101 ? -19.234 5.066 6.371 1 95.06 101 GLY B CA 1
ATOM 2107 C C . GLY B 1 101 ? -19.266 3.781 7.18 1 95.06 101 GLY B C 1
ATOM 2108 O O . GLY B 1 101 ? -19.344 3.82 8.406 1 95.06 101 GLY B O 1
ATOM 2109 N N . ASP B 1 102 ? -19.188 2.639 6.453 1 95.19 102 ASP B N 1
ATOM 2110 C CA . ASP B 1 102 ? -19.438 1.329 7.047 1 95.19 102 ASP B CA 1
ATOM 2111 C C . ASP B 1 102 ? -18.312 0.953 8.023 1 95.19 102 ASP B C 1
ATOM 2113 O O . ASP B 1 102 ? -18.469 0.038 8.828 1 95.19 102 ASP B O 1
ATOM 2117 N N . ILE B 1 103 ? -17.219 1.703 7.918 1 95.44 103 ILE B N 1
ATOM 2118 C CA . ILE B 1 103 ? -16.094 1.321 8.773 1 95.44 103 ILE B CA 1
ATOM 2119 C C . ILE B 1 103 ? -16.266 1.973 10.148 1 95.44 103 ILE B C 1
ATOM 2121 O O . ILE B 1 103 ? -15.477 1.713 11.062 1 95.44 103 ILE B O 1
ATOM 2125 N N . GLU B 1 104 ? -17.281 2.881 10.258 1 93.88 104 GLU B N 1
ATOM 2126 C CA . GLU B 1 104 ? -17.516 3.529 11.547 1 93.88 104 GLU B CA 1
ATOM 2127 C C . GLU B 1 104 ? -17.812 2.502 12.633 1 93.88 104 GLU B C 1
ATOM 2129 O O . GLU B 1 104 ? -18.688 1.643 12.461 1 93.88 104 GLU B O 1
ATOM 2134 N N . GLY B 1 105 ? -17.125 2.531 13.719 1 93.38 105 GLY B N 1
ATOM 2135 C CA . GLY B 1 105 ? -17.344 1.62 14.836 1 93.38 105 GLY B CA 1
ATOM 2136 C C . GLY B 1 105 ? -16.578 0.319 14.695 1 93.38 105 GLY B C 1
ATOM 2137 O O . GLY B 1 105 ? -16.562 -0.5 15.617 1 93.38 105 GLY B O 1
ATOM 2138 N N . GLU B 1 106 ? -15.977 0.116 13.547 1 95.88 106 GLU B N 1
ATOM 2139 C CA . GLU B 1 106 ? -15.156 -1.071 13.328 1 95.88 106 GLU B CA 1
ATOM 2140 C C . GLU B 1 106 ? -13.727 -0.854 13.828 1 95.88 106 GLU B C 1
ATOM 2142 O O . GLU B 1 106 ? -13.25 0.281 13.883 1 95.88 106 GLU B O 1
ATOM 2147 N N . ARG B 1 107 ? -13.156 -1.925 14.25 1 97.69 107 ARG B N 1
ATOM 2148 C CA . ARG B 1 107 ? -11.719 -1.9 14.523 1 97.69 107 ARG B CA 1
ATOM 2149 C C . ARG B 1 107 ? -10.93 -2.381 13.312 1 97.69 107 ARG B C 1
ATOM 2151 O O . ARG B 1 107 ? -10.766 -3.586 13.102 1 97.69 107 ARG B O 1
ATOM 2158 N N . ILE B 1 108 ? -10.391 -1.44 12.617 1 97.06 108 ILE B N 1
ATOM 2159 C CA . ILE B 1 108 ? -9.648 -1.746 11.398 1 97.06 108 ILE B CA 1
ATOM 2160 C C . ILE B 1 108 ? -8.234 -2.207 11.758 1 97.06 108 ILE B C 1
ATOM 2162 O O . ILE B 1 108 ? -7.594 -1.632 12.641 1 97.06 108 ILE B O 1
ATOM 2166 N N . SER B 1 109 ? -7.777 -3.236 11.055 1 95.31 109 SER B N 1
ATOM 2167 C CA . SER B 1 109 ? -6.457 -3.783 11.359 1 95.31 109 SER B CA 1
ATOM 2168 C C . SER B 1 109 ? -5.473 -3.502 10.227 1 95.31 109 SER B C 1
ATOM 2170 O O . SER B 1 109 ? -4.258 -3.578 10.43 1 95.31 109 SER B O 1
ATOM 2172 N N . LYS B 1 110 ? -5.988 -3.176 9.055 1 94 110 LYS B N 1
ATOM 2173 C CA . LYS B 1 110 ? -5.109 -2.934 7.914 1 94 110 LYS B CA 1
ATOM 2174 C C . LYS B 1 110 ? -5.77 -2.004 6.898 1 94 110 LYS B C 1
ATOM 2176 O O . LYS B 1 110 ? -6.973 -2.098 6.656 1 94 110 LYS B O 1
ATOM 2181 N N . ILE B 1 111 ? -4.961 -1.106 6.363 1 94.94 111 ILE B N 1
ATOM 2182 C CA . ILE B 1 111 ? -5.34 -0.294 5.211 1 94.94 111 ILE B CA 1
ATOM 2183 C C . ILE B 1 111 ? -4.398 -0.585 4.047 1 94.94 111 ILE B C 1
ATOM 2185 O O . ILE B 1 111 ? -3.184 -0.698 4.234 1 94.94 111 ILE B O 1
ATOM 2189 N N . SER B 1 112 ? -4.93 -0.737 2.891 1 90.38 112 SER B N 1
ATOM 2190 C CA . SER B 1 112 ? -4.168 -0.844 1.65 1 90.38 112 SER B CA 1
ATOM 2191 C C . SER B 1 112 ? -4.723 0.091 0.58 1 90.38 112 SER B C 1
ATOM 2193 O O . SER B 1 112 ? -5.938 0.254 0.459 1 90.38 112 SER B O 1
ATOM 2195 N N . SER B 1 113 ? -3.783 0.738 -0.027 1 88.12 113 SER B N 1
ATOM 2196 C CA . SER B 1 113 ? -4.223 1.652 -1.078 1 88.12 113 SER B CA 1
ATOM 2197 C C . SER B 1 113 ? -3.309 1.57 -2.297 1 88.12 113 SER B C 1
ATOM 2199 O O . SER B 1 113 ? -2.084 1.524 -2.16 1 88.12 113 SER B O 1
ATOM 2201 N N . THR B 1 114 ? -3.938 1.464 -3.426 1 76.44 114 THR B N 1
ATOM 2202 C CA . THR B 1 114 ? -3.256 1.637 -4.703 1 76.44 114 THR B CA 1
ATOM 2203 C C . THR B 1 114 ? -3.928 2.729 -5.531 1 76.44 114 THR B C 1
ATOM 2205 O O . THR B 1 114 ? -5.121 2.646 -5.824 1 76.44 114 THR B O 1
ATOM 2208 N N . PHE B 1 115 ? -3.207 3.684 -5.789 1 79.88 115 PHE B N 1
ATOM 2209 C CA . PHE B 1 115 ? -3.709 4.867 -6.477 1 79.88 115 PHE B CA 1
ATOM 2210 C C . PHE B 1 115 ? -4.867 5.488 -5.707 1 79.88 115 PHE B C 1
ATOM 2212 O O . PHE B 1 115 ? -4.691 5.953 -4.578 1 79.88 115 PHE B O 1
ATOM 2219 N N . ASP B 1 116 ? -6.16 5.383 -6.23 1 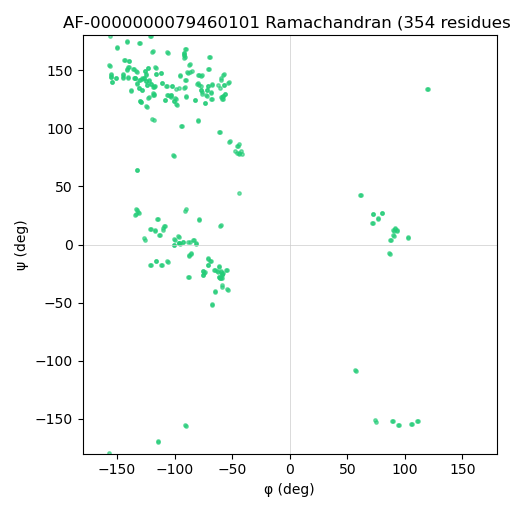86.25 116 ASP B N 1
ATOM 2220 C CA . ASP B 1 116 ? -7.289 6.055 -5.594 1 86.25 116 ASP B CA 1
ATOM 2221 C C . ASP B 1 116 ? -8.32 5.039 -5.094 1 86.25 116 ASP B C 1
ATOM 2223 O O . ASP B 1 116 ? -9.445 5.406 -4.754 1 86.25 116 ASP B O 1
ATOM 2227 N N . THR B 1 117 ? -7.906 3.732 -5.078 1 87.44 117 THR B N 1
ATOM 2228 C CA . THR B 1 117 ? -8.719 2.691 -4.457 1 87.44 117 THR B CA 1
ATOM 2229 C C . THR B 1 117 ? -8.156 2.316 -3.088 1 87.44 117 THR B C 1
ATOM 2231 O O . THR B 1 117 ? -6.941 2.152 -2.932 1 87.44 117 THR B O 1
ATOM 2234 N N . VAL B 1 118 ? -9.023 2.182 -2.158 1 92.19 118 VAL B N 1
ATOM 2235 C CA . VAL B 1 118 ? -8.602 1.899 -0.79 1 92.19 118 VAL B CA 1
ATOM 2236 C C . VAL B 1 118 ? -9.359 0.688 -0.254 1 92.19 118 VAL B C 1
ATOM 2238 O O . VAL B 1 118 ? -10.57 0.567 -0.458 1 92.19 118 VAL B O 1
ATOM 2241 N N . LEU B 1 119 ? -8.648 -0.216 0.333 1 92.56 119 LEU B N 1
ATOM 2242 C CA . LEU B 1 119 ? -9.219 -1.362 1.035 1 92.56 119 LEU B CA 1
ATOM 2243 C C . LEU B 1 119 ? -8.883 -1.307 2.523 1 92.56 119 LEU B C 1
ATOM 2245 O O . LEU B 1 119 ? -7.812 -0.833 2.908 1 92.56 119 LEU B O 1
ATOM 2249 N N . ALA B 1 120 ? -9.797 -1.783 3.293 1 95 120 ALA B N 1
ATOM 2250 C CA . ALA B 1 120 ? -9.594 -1.911 4.734 1 95 120 ALA B CA 1
ATOM 2251 C C . ALA B 1 120 ? -10.055 -3.281 5.23 1 95 120 ALA B C 1
ATOM 2253 O O . ALA B 1 120 ? -11.031 -3.838 4.727 1 95 120 ALA B O 1
ATOM 2254 N N . LEU B 1 121 ? -9.344 -3.766 6.129 1 94.5 121 LEU B N 1
ATOM 2255 C CA . LEU B 1 121 ? -9.656 -5.023 6.797 1 94.5 121 LEU B CA 1
ATOM 2256 C C . LEU B 1 121 ? -9.883 -4.809 8.289 1 94.5 121 LEU B C 1
ATOM 2258 O O . LEU B 1 121 ? -9.078 -4.145 8.953 1 94.5 121 LEU B O 1
ATOM 2262 N N . SER B 1 122 ? -11.008 -5.332 8.797 1 95.94 122 SER B N 1
ATOM 2263 C CA . SER B 1 122 ? -11.289 -5.203 10.227 1 95.94 122 SER B CA 1
ATOM 2264 C C . SER B 1 122 ? -10.766 -6.402 11.008 1 95.94 122 SER B C 1
ATOM 2266 O O . SER B 1 122 ? -10.398 -7.422 10.414 1 95.94 122 SER B O 1
ATOM 2268 N N . GLU B 1 123 ? -10.695 -6.258 12.281 1 94.94 123 GLU B N 1
ATOM 2269 C CA . GLU B 1 123 ? -10.289 -7.352 13.156 1 94.94 123 GLU B CA 1
ATOM 2270 C C . GLU B 1 123 ? -11.273 -8.516 13.078 1 94.94 123 GLU B C 1
ATOM 2272 O O . GLU B 1 123 ? -10.938 -9.648 13.43 1 94.94 123 GLU B O 1
ATOM 2277 N N . LYS B 1 124 ? -12.539 -8.258 12.656 1 93.31 124 LYS B N 1
ATOM 2278 C CA . LYS B 1 124 ? -13.547 -9.297 12.461 1 93.31 124 LYS B CA 1
ATOM 2279 C C . LYS B 1 124 ? -13.406 -9.938 11.086 1 93.31 124 LYS B C 1
ATOM 2281 O O . LYS B 1 124 ? -14.289 -10.695 10.656 1 93.31 124 LYS B O 1
ATOM 2286 N N . GLN B 1 125 ? -12.398 -9.516 10.391 1 91.5 125 GLN B N 1
ATOM 2287 C CA . GLN B 1 125 ? -12.047 -10.086 9.094 1 91.5 125 GLN B CA 1
ATOM 2288 C C . GLN B 1 125 ? -13.055 -9.672 8.023 1 91.5 125 GLN B C 1
ATOM 2290 O O . GLN B 1 125 ? -13.328 -10.438 7.09 1 91.5 125 GLN B O 1
ATOM 2295 N N . GLU B 1 126 ? -13.664 -8.555 8.258 1 91.69 126 GLU B N 1
ATOM 2296 C CA . GLU B 1 126 ? -14.508 -7.934 7.238 1 91.69 126 GLU B CA 1
ATOM 2297 C C . GLU B 1 126 ? -13.703 -6.977 6.359 1 91.69 126 GLU B C 1
ATOM 2299 O O . GLU B 1 126 ? -12.82 -6.27 6.852 1 91.69 126 GLU B O 1
ATOM 2304 N N . VAL B 1 127 ? -14.023 -6.992 5.082 1 92.75 127 VAL B N 1
ATOM 2305 C CA . VAL B 1 127 ? -13.312 -6.152 4.121 1 92.75 127 VAL B CA 1
ATOM 2306 C C . VAL B 1 127 ? -14.203 -4.992 3.688 1 92.75 127 VAL B C 1
ATOM 2308 O O . VAL B 1 127 ? -15.398 -5.176 3.445 1 92.75 127 VAL B O 1
ATOM 2311 N N . PHE B 1 128 ? -13.625 -3.832 3.629 1 94 128 PHE B N 1
ATOM 2312 C CA . PHE B 1 128 ? -14.281 -2.621 3.146 1 94 128 PHE B CA 1
ATOM 2313 C C . PHE B 1 128 ? -13.5 -2.01 1.989 1 94 128 PHE B C 1
ATOM 2315 O O . PHE B 1 128 ? -12.289 -2.182 1.893 1 94 128 PHE B O 1
ATOM 2322 N N . GLY B 1 129 ? -14.172 -1.335 1.131 1 93.62 129 GLY B N 1
ATOM 2323 C CA . GLY B 1 129 ? -13.539 -0.666 0.004 1 93.62 129 GLY B CA 1
ATOM 2324 C C . GLY B 1 129 ? -14.203 0.652 -0.354 1 93.62 129 GLY B C 1
ATOM 2325 O O . GLY B 1 129 ? -15.406 0.823 -0.15 1 93.62 129 GLY B O 1
ATOM 2326 N N . TRP B 1 130 ? -13.414 1.608 -0.791 1 94.19 130 TRP B N 1
ATOM 2327 C CA . TRP B 1 130 ? -13.93 2.883 -1.283 1 94.19 130 TRP B CA 1
ATOM 2328 C C . TRP B 1 130 ? -12.93 3.539 -2.232 1 94.19 130 TRP B C 1
ATOM 2330 O O . TRP B 1 130 ? -11.875 2.971 -2.525 1 94.19 130 TRP B O 1
ATOM 2340 N N . GLY B 1 131 ? -13.312 4.719 -2.758 1 93 131 GLY B N 1
ATOM 2341 C CA . GLY B 1 131 ? -12.484 5.445 -3.703 1 93 131 GLY B CA 1
ATOM 2342 C C . GLY B 1 131 ? -12.844 5.168 -5.152 1 93 131 GLY B C 1
ATOM 2343 O O . GLY B 1 131 ? -14.008 4.945 -5.477 1 93 131 GLY B O 1
ATOM 2344 N N . ASN B 1 132 ? -11.812 5.391 -5.977 1 87.06 132 ASN B N 1
ATOM 2345 C CA . ASN B 1 132 ? -11.984 5.18 -7.406 1 87.06 132 ASN B CA 1
ATOM 2346 C C . ASN B 1 132 ? -12.086 3.695 -7.75 1 87.06 132 ASN B C 1
ATOM 2348 O O . ASN B 1 132 ? -11.266 2.895 -7.297 1 87.06 132 ASN B O 1
ATOM 2352 N N . SER B 1 133 ? -13.086 3.328 -8.461 1 82.62 133 SER B N 1
ATOM 2353 C CA . SER B 1 133 ? -13.281 1.951 -8.906 1 82.62 133 SER B CA 1
ATOM 2354 C C . SER B 1 133 ? -13.633 1.892 -10.383 1 82.62 133 SER B C 1
ATOM 2356 O O . SER B 1 133 ? -14.398 1.03 -10.812 1 82.62 133 SER B O 1
ATOM 2358 N N . GLU B 1 134 ? -13.133 2.836 -11.062 1 77.31 134 GLU B N 1
ATOM 2359 C CA . GLU B 1 134 ? -13.438 2.955 -12.484 1 77.31 134 GLU B CA 1
ATOM 2360 C C . GLU B 1 134 ? -12.992 1.716 -13.258 1 77.31 134 GLU B C 1
ATOM 2362 O O . GLU B 1 134 ? -13.539 1.403 -14.312 1 77.31 134 GLU B O 1
ATOM 2367 N N . TYR B 1 135 ? -12.078 1.041 -12.688 1 73.5 135 TYR B N 1
ATOM 2368 C CA . TYR B 1 135 ? -11.57 -0.142 -13.375 1 73.5 135 TYR B CA 1
ATOM 2369 C C . TYR B 1 135 ? -12.016 -1.416 -12.664 1 73.5 135 TYR B C 1
ATOM 2371 O O . TYR B 1 135 ? -11.328 -2.439 -12.727 1 73.5 135 TYR B O 1
ATOM 2379 N N . CYS B 1 136 ? -12.93 -1.283 -11.867 1 73.44 136 CYS B N 1
ATOM 2380 C CA . CYS B 1 136 ? -13.656 -2.41 -11.289 1 73.44 136 CYS B CA 1
ATOM 2381 C C . CYS B 1 136 ? -12.875 -3.031 -10.141 1 73.44 136 CYS B C 1
ATOM 2383 O O . CYS B 1 136 ? -12.969 -4.234 -9.891 1 73.44 136 CYS B O 1
ATOM 2385 N N . GLN B 1 137 ? -12.109 -2.26 -9.555 1 75.94 137 GLN B N 1
ATOM 2386 C CA . GLN B 1 137 ? -11.289 -2.779 -8.461 1 75.94 137 GLN B CA 1
ATOM 2387 C C . GLN B 1 137 ? -12.164 -3.32 -7.328 1 75.94 137 GLN B C 1
ATOM 2389 O O . GLN B 1 137 ? -11.766 -4.246 -6.621 1 75.94 137 GLN B O 1
ATOM 2394 N N . LEU B 1 138 ? -13.352 -2.773 -7.172 1 77.75 138 LEU B N 1
ATOM 2395 C CA . LEU B 1 138 ? -14.188 -3.156 -6.035 1 77.75 138 LEU B CA 1
ATOM 2396 C C . LEU B 1 138 ? -15.258 -4.156 -6.457 1 77.75 138 LEU B C 1
ATOM 2398 O O . LEU B 1 138 ? -15.984 -4.68 -5.613 1 77.75 138 LEU B O 1
ATOM 2402 N N . GLU B 1 139 ? -15.281 -4.48 -7.645 1 75.69 139 GLU B N 1
ATOM 2403 C CA . GLU B 1 139 ? -16.312 -5.348 -8.195 1 75.69 139 GLU B CA 1
ATOM 2404 C C . GLU B 1 139 ? -16.234 -6.75 -7.594 1 75.69 139 GLU B C 1
ATOM 2406 O O . GLU B 1 139 ? -17.266 -7.375 -7.328 1 75.69 139 GLU B O 1
ATOM 2411 N N . PRO B 1 140 ? -15.055 -7.27 -7.414 1 71.62 140 PRO B N 1
ATOM 2412 C CA . PRO B 1 140 ? -15.008 -8.594 -6.793 1 71.62 140 PRO B CA 1
ATOM 2413 C C . PRO B 1 140 ? -15.742 -8.648 -5.453 1 71.62 140 PRO B C 1
ATOM 2415 O O . PRO B 1 140 ? -16.188 -9.719 -5.031 1 71.62 140 PRO B O 1
ATOM 2418 N N . GLY B 1 141 ? -15.898 -7.5 -4.844 1 73.75 141 GLY B N 1
ATOM 2419 C CA . GLY B 1 141 ? -16.625 -7.426 -3.586 1 73.75 141 GLY B CA 1
ATOM 2420 C C . GLY B 1 141 ? -18.078 -7.047 -3.758 1 73.75 141 GLY B C 1
ATOM 2421 O O . GLY B 1 141 ? -18.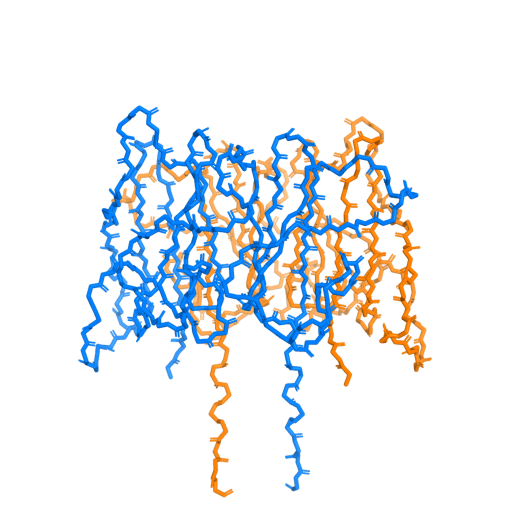781 -6.82 -2.773 1 73.75 141 GLY B O 1
ATOM 2422 N N . GLY B 1 142 ? -18.484 -6.871 -4.984 1 74.75 142 GLY B N 1
ATOM 2423 C CA . GLY B 1 142 ? -19.906 -6.672 -5.246 1 74.75 142 GLY B CA 1
ATOM 2424 C C . GLY B 1 142 ? -20.266 -5.223 -5.52 1 74.75 142 GLY B C 1
ATOM 2425 O O . GLY B 1 142 ? -21.453 -4.871 -5.566 1 74.75 142 GLY B O 1
ATOM 2426 N N . ILE B 1 143 ? -19.25 -4.367 -5.602 1 80.75 143 ILE B N 1
ATOM 2427 C CA . ILE B 1 143 ? -19.531 -2.953 -5.816 1 80.75 143 ILE B CA 1
ATOM 2428 C C . ILE B 1 143 ? -19.312 -2.604 -7.289 1 80.75 143 ILE B C 1
ATOM 2430 O O . ILE B 1 143 ? -18.203 -2.758 -7.812 1 80.75 143 ILE B O 1
ATOM 2434 N N . LYS B 1 144 ? -20.266 -2.08 -7.961 1 78.69 144 LYS B N 1
ATOM 2435 C CA . LYS B 1 144 ? -20.188 -1.795 -9.391 1 78.69 144 LYS B CA 1
ATOM 2436 C C . LYS B 1 144 ? -20.047 -0.298 -9.648 1 78.69 144 LYS B C 1
ATOM 2438 O O . LYS B 1 144 ? -19.734 0.118 -10.766 1 78.69 144 LYS B O 1
ATOM 2443 N N . GLU B 1 145 ? -20.312 0.474 -8.578 1 83.69 145 GLU B N 1
ATOM 2444 C CA . GLU B 1 145 ? -20.141 1.918 -8.719 1 83.69 145 GLU B CA 1
ATOM 2445 C C . GLU B 1 145 ? -18.719 2.277 -9.133 1 83.69 145 GLU B C 1
ATOM 2447 O O . GLU B 1 145 ? -17.766 1.624 -8.719 1 83.69 145 GLU B O 1
ATOM 2452 N N . MET B 1 146 ? -18.562 3.301 -9.906 1 80.12 146 MET B N 1
ATOM 2453 C CA . MET B 1 146 ? -17.266 3.74 -10.414 1 80.12 146 MET B CA 1
ATOM 2454 C C . MET B 1 146 ? -16.453 4.406 -9.32 1 80.12 146 MET B C 1
ATOM 2456 O O . MET B 1 146 ? -15.227 4.535 -9.438 1 80.12 146 MET B O 1
ATOM 2460 N N . SER B 1 147 ? -17.172 4.914 -8.328 1 88.12 147 SER B N 1
ATOM 2461 C CA . SER B 1 147 ? -16.5 5.504 -7.18 1 88.12 147 SER B CA 1
ATOM 2462 C C . SER B 1 147 ? -17.391 5.477 -5.941 1 88.12 147 SER B C 1
ATOM 2464 O O . SER B 1 147 ? -18.609 5.504 -6.051 1 88.12 147 SER B O 1
ATOM 2466 N N . CYS B 1 148 ? -16.797 5.281 -4.836 1 91.12 148 CYS B N 1
ATOM 2467 C CA . CYS B 1 148 ? -17.438 5.367 -3.529 1 91.12 148 CYS B CA 1
ATOM 2468 C C . CYS B 1 148 ? -16.734 6.387 -2.641 1 91.12 148 CYS B C 1
ATOM 2470 O O . CYS B 1 148 ? -15.523 6.293 -2.422 1 91.12 148 CYS B O 1
ATOM 2472 N N . ASN B 1 149 ? -17.469 7.34 -2.1 1 93.88 149 ASN B N 1
ATOM 2473 C CA . ASN B 1 149 ? -16.797 8.375 -1.323 1 93.88 149 ASN B CA 1
ATOM 2474 C C . ASN B 1 149 ? -16.812 8.055 0.169 1 93.88 149 ASN B C 1
ATOM 2476 O O . ASN B 1 149 ? -16.375 8.867 0.986 1 93.88 149 ASN B O 1
ATOM 2480 N N . VAL B 1 150 ? -17.391 6.938 0.511 1 95.06 150 VAL B N 1
ATOM 2481 C CA . VAL B 1 150 ? -17.281 6.371 1.851 1 95.06 150 VAL B CA 1
ATOM 2482 C C . VAL B 1 150 ? -17.016 4.871 1.756 1 95.06 150 VAL B C 1
ATOM 2484 O O . VAL B 1 150 ? -17.438 4.223 0.795 1 95.06 150 VAL B O 1
ATOM 2487 N N . PRO B 1 151 ? -16.328 4.312 2.746 1 95.56 151 PRO B N 1
ATOM 2488 C CA . PRO B 1 151 ? -16.125 2.863 2.758 1 95.56 151 PRO B CA 1
ATOM 2489 C C . PRO B 1 151 ? -17.422 2.078 2.734 1 95.56 151 PRO B C 1
ATOM 2491 O O . PRO B 1 151 ? -18.375 2.432 3.441 1 95.56 151 PRO B O 1
ATOM 2494 N N . VAL B 1 152 ? -17.438 1.072 1.972 1 94.81 152 VAL B N 1
ATOM 2495 C CA . VAL B 1 152 ? -18.547 0.133 1.888 1 94.81 152 VAL B CA 1
ATOM 2496 C C . VAL B 1 152 ? -18.047 -1.287 2.135 1 94.81 152 VAL B C 1
ATOM 2498 O O . VAL B 1 152 ? -16.953 -1.655 1.687 1 94.81 152 VAL B O 1
ATOM 2501 N N . GLN B 1 153 ? -18.828 -2.035 2.838 1 93.69 153 GLN B N 1
ATOM 2502 C CA . GLN B 1 153 ? -18.453 -3.416 3.096 1 93.69 153 GLN B CA 1
ATOM 2503 C C . GLN B 1 153 ? -18.5 -4.25 1.816 1 93.69 153 GLN B C 1
ATOM 2505 O O . GLN B 1 153 ? -19.453 -4.164 1.05 1 93.69 153 GLN B O 1
ATOM 2510 N N . LEU B 1 154 ? -17.422 -4.965 1.611 1 89.56 154 LEU B N 1
ATOM 2511 C CA . LEU B 1 154 ? -17.328 -5.848 0.454 1 89.56 154 LEU B CA 1
ATOM 2512 C C . LEU B 1 154 ? -17.719 -7.273 0.823 1 89.56 154 LEU B C 1
ATOM 2514 O O . LEU B 1 154 ? -17.469 -7.723 1.943 1 89.56 154 LEU B O 1
ATOM 2518 N N . LYS B 1 155 ? -18.312 -7.883 -0.069 1 84.62 155 LYS B N 1
ATOM 2519 C CA . LYS B 1 155 ? -18.719 -9.273 0.117 1 84.62 155 LYS B CA 1
ATOM 2520 C C . LYS B 1 155 ? -18.031 -10.18 -0.9 1 84.62 155 LYS B C 1
ATOM 2522 O O . LYS B 1 155 ? -18.312 -10.102 -2.1 1 84.62 155 LYS B O 1
ATOM 2527 N N . PHE B 1 156 ? -17.094 -10.93 -0.384 1 78.31 156 PHE B N 1
ATOM 2528 C CA . PHE B 1 156 ? -16.406 -11.867 -1.261 1 78.31 156 PHE B CA 1
ATOM 2529 C C . PHE B 1 156 ? -17.094 -13.227 -1.244 1 78.31 156 PHE B C 1
ATOM 2531 O O . PHE B 1 156 ? -17.891 -13.516 -0.35 1 78.31 156 PHE B O 1
ATOM 2538 N N . GLN B 1 157 ? -16.734 -13.945 -2.248 1 76.06 157 GLN B N 1
ATOM 2539 C CA . GLN B 1 157 ? -17.312 -15.289 -2.379 1 76.06 157 GLN B CA 1
ATOM 2540 C C . GLN B 1 157 ? -16.969 -16.141 -1.166 1 76.06 157 GLN B C 1
ATOM 2542 O O . GLN B 1 157 ? -15.867 -16.078 -0.632 1 76.06 157 GLN B O 1
ATOM 2547 N N . PRO B 1 158 ? -17.891 -16.922 -0.751 1 74.88 158 PRO B N 1
ATOM 2548 C CA . PRO B 1 158 ? -17.719 -17.766 0.434 1 74.88 158 PRO B CA 1
ATOM 2549 C C . PRO B 1 158 ? -16.516 -18.719 0.306 1 74.88 158 PRO B C 1
ATOM 2551 O O . PRO B 1 158 ? -15.93 -19.109 1.315 1 74.88 158 PRO B O 1
ATOM 2554 N N . GLU B 1 159 ? -16.141 -19.031 -0.918 1 77.31 159 GLU B N 1
ATOM 2555 C CA . GLU B 1 159 ? -15.062 -19.984 -1.161 1 77.31 159 GLU B CA 1
ATOM 2556 C C . GLU B 1 159 ? -13.727 -19.438 -0.67 1 77.31 159 GLU B C 1
ATOM 2558 O O . GLU B 1 159 ? -12.805 -20.203 -0.378 1 77.31 159 GLU B O 1
ATOM 2563 N N . ILE B 1 160 ? -13.617 -18.219 -0.538 1 77.5 160 ILE B N 1
ATOM 2564 C CA . ILE B 1 160 ? -12.359 -17.609 -0.134 1 77.5 160 ILE B CA 1
ATOM 2565 C C . ILE B 1 160 ? -12.141 -17.828 1.361 1 77.5 160 ILE B C 1
ATOM 2567 O O . ILE B 1 160 ? -11 -17.953 1.812 1 77.5 160 ILE B O 1
ATOM 2571 N N . GLY B 1 161 ? -13.195 -18 2.174 1 82.19 161 GLY B N 1
ATOM 2572 C CA . GLY B 1 161 ? -13.055 -18.203 3.609 1 82.19 161 GLY B CA 1
ATOM 2573 C C . GLY B 1 161 ? -12.703 -16.922 4.352 1 82.19 161 GLY B C 1
ATOM 2574 O O . GLY B 1 161 ? -13.078 -15.828 3.926 1 82.19 161 GLY B O 1
ATOM 2575 N N . LYS B 1 162 ? -12.023 -17.062 5.488 1 89.69 162 LYS B N 1
ATOM 2576 C CA . LYS B 1 162 ? -11.727 -15.922 6.359 1 89.69 162 LYS B CA 1
ATOM 2577 C C . LYS B 1 162 ? -10.5 -15.164 5.867 1 89.69 162 LYS B C 1
ATOM 2579 O O . LYS B 1 162 ? -9.414 -15.734 5.734 1 89.69 162 LYS B O 1
ATOM 2584 N N . ILE B 1 163 ? -10.711 -13.953 5.668 1 90.38 163 ILE B N 1
ATOM 2585 C CA . ILE B 1 163 ? -9.68 -13.094 5.102 1 90.38 163 ILE B CA 1
ATOM 2586 C C . ILE B 1 163 ? -8.836 -12.492 6.227 1 90.38 163 ILE B C 1
ATOM 2588 O O . ILE B 1 163 ? -9.383 -11.891 7.16 1 90.38 163 ILE B O 1
ATOM 2592 N N . VAL B 1 164 ? -7.492 -12.641 6.141 1 92.31 164 VAL B N 1
ATOM 2593 C CA . VAL B 1 164 ? -6.656 -12.086 7.195 1 92.31 164 VAL B CA 1
ATOM 2594 C C . VAL B 1 164 ? -5.762 -10.984 6.625 1 92.31 164 VAL B C 1
ATOM 2596 O O . VAL B 1 164 ? -5.164 -10.211 7.375 1 92.31 164 VAL B O 1
ATOM 2599 N N . ASP B 1 165 ? -5.656 -10.914 5.359 1 93.25 165 ASP B N 1
ATOM 260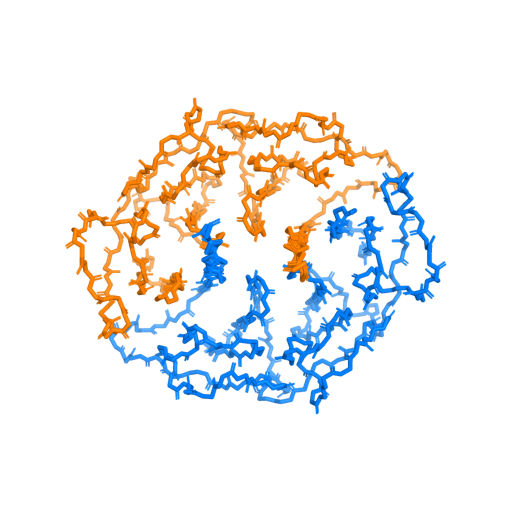0 C CA . ASP B 1 165 ? -4.957 -9.82 4.699 1 93.25 165 ASP B CA 1
ATOM 2601 C C . ASP B 1 165 ? -5.445 -9.641 3.262 1 93.25 165 ASP B C 1
ATOM 2603 O O . ASP B 1 165 ? -5.918 -10.594 2.639 1 93.25 165 ASP B O 1
ATOM 2607 N N . ILE B 1 166 ? -5.32 -8.375 2.707 1 89.12 166 ILE B N 1
ATOM 2608 C CA . ILE B 1 166 ? -5.844 -8.078 1.379 1 89.12 166 ILE B CA 1
ATOM 2609 C C . ILE B 1 166 ? -5.074 -6.902 0.775 1 89.12 166 ILE B C 1
ATOM 2611 O O . ILE B 1 166 ? -4.66 -5.988 1.492 1 89.12 166 ILE B O 1
ATOM 2615 N N . ALA B 1 167 ? -4.902 -6.93 -0.501 1 89.5 167 ALA B N 1
ATOM 2616 C CA . ALA B 1 167 ? -4.289 -5.832 -1.245 1 89.5 167 ALA B CA 1
ATOM 2617 C C . ALA B 1 167 ? -4.824 -5.766 -2.672 1 89.5 167 ALA B C 1
ATOM 2619 O O . ALA B 1 167 ? -5.152 -6.797 -3.266 1 89.5 167 ALA B O 1
ATOM 2620 N N . ALA B 1 168 ? -4.977 -4.59 -3.148 1 82.56 168 ALA B N 1
ATOM 2621 C CA . ALA B 1 168 ? -5.41 -4.387 -4.527 1 82.56 168 ALA B CA 1
ATOM 2622 C C . ALA B 1 168 ? -4.414 -3.52 -5.293 1 82.56 168 ALA B C 1
ATOM 2624 O O . ALA B 1 168 ? -3.861 -2.564 -4.742 1 82.56 168 ALA B O 1
ATOM 2625 N N . GLY B 1 169 ? -4.125 -3.879 -6.5 1 81.75 169 GLY B N 1
ATOM 2626 C CA . GLY B 1 169 ? -3.268 -3.119 -7.395 1 81.75 169 GLY B CA 1
ATOM 2627 C C . GLY B 1 169 ? -3.959 -2.711 -8.68 1 81.75 169 GLY B C 1
ATOM 2628 O O . GLY B 1 169 ? -5.137 -3.016 -8.883 1 81.75 169 GLY B O 1
ATOM 2629 N N . GLY B 1 170 ? -3.186 -1.981 -9.562 1 75.19 170 GLY B N 1
ATOM 2630 C CA . GLY B 1 170 ? -3.703 -1.649 -10.883 1 75.19 170 GLY B CA 1
ATOM 2631 C C . GLY B 1 170 ? -3.797 -0.156 -11.125 1 75.19 170 GLY B C 1
ATOM 2632 O O . GLY B 1 170 ? -3.756 0.637 -10.188 1 75.19 170 GLY B O 1
ATOM 2633 N N . SER B 1 171 ? -3.305 0.375 -12.367 1 59.09 171 SER B N 1
ATOM 2634 C CA . SER B 1 171 ? -3.484 1.756 -12.805 1 59.09 171 SER B CA 1
ATOM 2635 C C . SER B 1 171 ? -4.285 1.828 -14.102 1 59.09 171 SER B C 1
ATOM 2637 O O . SER B 1 171 ? -4.582 0.799 -14.711 1 59.09 171 SER B O 1
ATOM 2639 N N . LEU B 1 172 ? -4.727 3.207 -14.344 1 47.25 172 LEU B N 1
ATOM 2640 C CA . LEU B 1 172 ? -5.199 3.611 -15.664 1 47.25 172 LEU B CA 1
ATOM 2641 C C . LEU B 1 172 ? -4.098 3.447 -16.703 1 47.25 172 LEU B C 1
ATOM 2643 O O . LEU B 1 172 ? -2.934 3.76 -16.438 1 47.25 172 LEU B O 1
ATOM 2647 N N . VAL B 1 173 ? -4.094 2.404 -17.391 1 37.44 173 VAL B N 1
ATOM 2648 C CA . VAL B 1 173 ? -3.205 2.506 -18.547 1 37.44 173 VAL B CA 1
ATOM 2649 C C . VAL B 1 173 ? -3.543 3.762 -19.359 1 37.44 173 VAL B C 1
ATOM 2651 O O . VAL B 1 173 ? -4.691 3.959 -19.75 1 37.44 173 VAL B O 1
ATOM 2654 N N . ALA B 1 174 ? -2.969 4.855 -19.031 1 34.31 174 ALA B N 1
ATOM 2655 C CA . ALA B 1 174 ? -3.096 5.914 -20.031 1 34.31 174 ALA B CA 1
ATOM 2656 C C . ALA B 1 174 ? -2.846 5.375 -21.438 1 34.31 174 ALA B C 1
ATOM 2658 O O . ALA B 1 174 ? -1.828 4.727 -21.688 1 34.31 174 ALA B O 1
ATOM 2659 N N . VAL B 1 175 ? -3.764 4.875 -22.094 1 31.02 175 VAL B N 1
ATOM 2660 C CA . VAL B 1 175 ? -3.555 4.766 -23.531 1 31.02 175 VAL B CA 1
ATOM 2661 C C . VAL B 1 175 ? -2.945 6.059 -24.062 1 31.02 175 VAL B C 1
ATOM 2663 O O . VAL B 1 175 ? -3.555 7.129 -23.969 1 31.02 175 VAL B O 1
ATOM 2666 N N . LEU B 1 176 ? -1.63 6.336 -23.906 1 28.22 176 LEU B N 1
ATOM 2667 C CA . LEU B 1 176 ? -1.098 7.312 -24.859 1 28.22 176 LEU B CA 1
ATOM 2668 C C . LEU B 1 176 ? -1.549 6.996 -26.281 1 28.22 176 LEU B C 1
ATOM 2670 O O . LEU B 1 176 ? -1.285 5.902 -26.797 1 28.22 176 LEU B O 1
ATOM 2674 N N . ASN B 1 177 ? -2.686 7.312 -26.625 1 28.23 177 ASN B N 1
ATOM 2675 C CA . ASN B 1 177 ? -2.973 7.457 -28.047 1 28.23 177 ASN B CA 1
ATOM 2676 C C . ASN B 1 177 ? -1.872 8.234 -28.781 1 28.23 177 ASN B C 1
ATOM 2678 O O . ASN B 1 177 ? -1.569 9.367 -28.406 1 28.23 177 ASN B O 1
ATOM 2682 N N . GLY B 1 178 ? -0.762 7.633 -29.109 1 22.69 178 GLY B N 1
ATOM 2683 C CA . GLY B 1 178 ? -0.036 8.109 -30.266 1 22.69 178 GLY B CA 1
ATOM 2684 C C . GLY B 1 178 ? -0.938 8.406 -31.453 1 22.69 178 GLY B C 1
ATOM 2685 O O . GLY B 1 178 ? -0.455 8.672 -32.562 1 22.69 178 GLY B O 1
ATOM 2686 N N . LYS B 1 179 ? -2.096 9.031 -31.516 1 20.95 179 LYS B N 1
ATOM 2687 C CA . LYS B 1 179 ? -2.146 9.672 -32.844 1 20.95 179 LYS B CA 1
ATOM 2688 C C . LYS B 1 179 ? -1.218 10.883 -32.875 1 20.95 179 LYS B C 1
ATOM 2690 O O . LYS B 1 179 ? -1.065 11.602 -31.891 1 20.95 179 LYS B O 1
#

Organism: NCBI:txid69355

Secondary structure (DSSP, 8-state):
----EEEEEETTS-EEEEE--TTSTTSSPPPTT---TT---EEEEP-S--TTS-EEEEEE-SSEEEEEETTS-EEEEE--TTSTT-SSS---EEEEEE--GGGTT--EEEEEEETTEEEEEETT--EEEEEE-TT-TTGGGT---SEEEEEEEE---GGG--EEEEEEE----------/----EEEEEETTS-EEEEE--TTSTTSSPPPTT---TT---EEEE--S--TTS-EEEEEE-SSEEEEEETTS-EEEEE--TTSTT-SSS---EEEEEE--GGGTT--EEEEEEETTEEEEEETT--EEEEEE-TT-TTGGGT---SEEEEEEEE---GGG--EEEEEEE----------

Sequence (358 aa):
AGRAHTLILTEDGIVWSLGNNGYGQCCRPIIKDEDYLKSSTIHLIHGPWDSDDPITNVTCGQDTSFFLSKKGRVFSCGWGGDGQTGLGHCNSVSHPSLIKGDIEGERISKISSTFDTVLALSEKQEVFGWGNSEYCQLEPGGIKEMSCNVPVQLKFQPEIGKIVDIAAGGSLVAVLNGKAGRAHTLILTEDGIVWSLGNNGYGQCCRPIIKDEDYLKSSTIHLIHGPWDSDDPITNVTCGQDTSFFLSKKGRVFSCGWGGDGQTGLGHCNSVSHPSLIKGDIEGERISKISSTFDTVLALSEKQEVFGWGNSEYCQLEPGGIKEMSCNVPVQLKFQPEIGKIVDIAAGGSLVAVLNGK

pLDDT: mean 85.56, std 15.25, range [20.36, 97.94]

Nearest PDB structures (foldseek):
  5xgs-assembly1_B  TM=9.407E-01  e=5.249E-18  Homo sapiens
  5xgs-assembly1_A  TM=9.412E-01  e=5.888E-18  Homo sapiens
  4jhn-assembly2_B  TM=8.411E-01  e=2.149E-11  Homo sapiens
  4jhn-assembly4_D  TM=8.409E-01  e=6.781E-11  Homo sapiens
  4jhp-assembly1_C  TM=7.848E-01  e=2.411E-11  Homo sapiens

Foldseek 3Di:
DALDKDWDADPQLWIKMAFHCCFLQRLDDHDPPDDRVPPPDIDTADAPADPVWGWDDWDDARFKIWTATPQQWIWMFGQQQQLLRQQQDGGGGNHTDTHDDPCVPFRWDDWEYYHFKIWTAGPQQWIWIFGACLVPQQVQQPDPDRGHNHIDTGHHDCVVPRHDDDYTYDDPPPPPPDD/DQLDKDWDADPQLWIKMAFHCCFLQRLDDHDPPDDRVPPPDIDTADAPDDPVWGWDDWADASFKIWTATPQQWIWMFGQQQQLLRQQQDGGGGNHTDTHDDPCVPFRWDDWEYYHFKIWTAGPQQWIKIFGACLVPQQVQQPDPDRGHNHIDTGHHDCVVPRHDDDYTYDDPPPPPPPD

Solvent-accessible surface area (backbone atoms only — not comparable to full-atom values): 17633 Å² total; per-residue (Å²): 128,55,41,22,25,35,42,39,29,23,75,90,51,49,38,33,22,33,42,26,34,90,42,6,34,46,33,38,81,64,58,87,87,62,70,38,91,77,35,83,54,72,39,79,47,72,58,89,62,45,91,92,33,38,56,69,43,52,39,22,19,28,48,25,29,37,37,31,23,68,72,13,49,46,28,18,19,3,40,4,76,47,7,46,40,15,61,68,48,49,60,61,34,38,44,50,36,73,41,37,55,66,53,56,94,43,41,41,71,45,74,33,33,22,47,46,27,37,39,35,32,29,74,85,42,46,41,30,37,26,3,38,17,76,51,46,67,43,36,73,27,70,41,78,58,48,52,29,29,29,30,36,74,41,51,62,64,76,87,67,60,58,44,70,35,58,22,45,21,25,51,81,68,71,73,74,73,78,126,128,57,41,22,27,36,40,39,30,21,76,88,51,49,39,34,22,34,43,28,34,91,42,6,34,46,33,38,82,66,58,87,86,64,70,38,90,78,35,84,54,74,39,80,47,74,58,88,63,45,91,92,34,37,56,68,43,53,40,21,19,27,49,27,29,37,38,32,25,68,71,13,49,47,27,20,18,3,41,5,76,47,6,47,40,15,62,70,47,50,59,60,32,36,45,50,37,72,41,38,56,65,54,55,93,44,42,39,71,46,72,33,34,22,46,46,27,36,39,36,32,28,74,85,41,45,42,29,38,26,3,39,17,77,54,46,65,42,35,74,27,70,41,80,59,46,51,28,29,30,31,37,74,41,52,63,65,75,85,67,61,57,44,71,35,57,20,44,21,26,51,81,71,72,73,75,70,76,120

Radius of gyration: 18.52 Å; Cα contacts (8 Å, |Δi|>4): 1128; chains: 2; bounding box: 40×52×57 Å

InterPro domains:
  IPR000408 Regulator of chromosome condensation, RCC1 [PF00415] (71-113)
  IPR000408 Regulator of chromosome condensation, RCC1 [PF00415] (126-176)
  IPR000408 Regulator of chromosome condensation, RCC1 [PS50012] (72-124)
  IPR000408 Regulator of chromosome condensation, RCC1 [PS50012] (125-179)
  IPR009091 Regulator of chromosome condensation 1/beta-lactamase-inhibitor protein II [G3DSA:2.130.10.30] (1-179)
  IPR009091 Regulator of chromosome condensation 1/beta-lactamase-inhibitor protein II [SSF50985] (1-177)
  IPR053035 Mitochondrial GEF domain-containing protein [PTHR46337] (1-178)